Protein AF-0000000069689901 (afdb_homodimer)

Sequence (304 aa):
MVLVKIFNNARSGIVRGLFDTGDQRSFIRKYIADKLGLKPVDQEMLIHRLFGGSKTKQESHNVYSITLQSLCSNFKHNISVLDVKKICGDIPPVHNPNINPILKRKNVHLSDIGEDTPEIGLLIGADYLGALLTGTIEPIDNNLVAIKTKLGMVLVKIFNNARSGIVRGLFDTGDQRSFIRKYIADKLGLKPVDQEMLIHRLFGGSKTKQESHNVYSITLQSLCSNFKHNISVLDVKKICGDIPPVHNPNINPILKRKNVHLSDIGEDTPEIGLLIGADYLGALLTGTIEPIDNNLVAIKTKLG

Solvent-accessible surface area (backbone atoms only — not comparable to full-atom values): 16383 Å² total; per-residue (Å²): 107,39,47,34,33,38,50,43,91,95,32,67,48,78,38,36,30,35,63,22,56,72,32,66,60,26,35,29,25,40,70,57,40,57,75,45,63,64,64,66,77,47,72,45,77,42,66,50,73,26,76,54,40,44,64,51,68,76,40,81,22,47,26,34,77,41,36,41,29,20,78,81,52,89,41,67,48,78,47,67,30,30,42,36,87,40,51,56,45,90,69,72,42,81,72,45,76,78,46,51,62,45,30,56,72,65,66,40,67,58,62,43,67,51,98,78,44,74,66,68,36,30,39,41,15,36,46,46,41,49,77,33,51,68,31,49,68,41,77,66,52,96,36,38,49,45,70,41,31,59,44,81,106,39,50,33,34,38,51,43,92,94,33,68,49,78,38,36,31,36,62,23,56,73,33,67,61,28,33,30,25,40,68,57,40,57,76,43,62,63,63,68,78,47,73,46,79,43,64,51,72,27,76,52,39,46,66,51,69,77,40,80,22,48,25,33,78,40,36,40,29,19,77,80,53,87,41,67,46,76,47,68,30,31,43,35,87,40,52,56,42,90,68,72,46,80,74,46,76,78,46,49,62,45,31,56,71,66,66,40,66,58,65,42,65,51,98,78,43,72,66,65,39,30,39,40,16,36,46,46,42,48,78,34,50,69,32,47,68,41,76,66,53,95,35,38,47,45,68,40,31,60,46,81

Structure (mmCIF, N/CA/C/O backbone):
data_AF-0000000069689901-model_v1
#
loop_
_entity.id
_entity.type
_entity.pdbx_description
1 polymer 'Uncharacterized protein'
#
loop_
_atom_site.group_PDB
_atom_site.id
_atom_site.type_symbol
_atom_site.label_atom_id
_atom_site.label_alt_id
_atom_site.label_comp_id
_atom_site.label_asym_id
_atom_site.label_entity_id
_atom_site.label_seq_id
_atom_site.pdbx_PDB_ins_code
_atom_site.Cartn_x
_atom_site.Cartn_y
_atom_site.Cartn_z
_atom_site.occupancy
_atom_site.B_iso_or_equiv
_atom_site.auth_seq_id
_atom_site.auth_comp_id
_atom_site.auth_asym_id
_atom_site.auth_atom_id
_atom_site.pdbx_PDB_model_num
ATOM 1 N N . MET A 1 1 ? 7.859 6.398 -2.83 1 79.25 1 MET A N 1
ATOM 2 C CA . MET A 1 1 ? 8.273 7.324 -1.779 1 79.25 1 MET A CA 1
ATOM 3 C C . MET A 1 1 ? 8.406 8.742 -2.326 1 79.25 1 MET A C 1
ATOM 5 O O . MET A 1 1 ? 8.625 8.93 -3.525 1 79.25 1 MET A O 1
ATOM 9 N N . VAL A 1 2 ? 8.109 9.766 -1.372 1 83.88 2 VAL A N 1
ATOM 10 C CA . VAL A 1 2 ? 8.117 11.148 -1.841 1 83.88 2 VAL A CA 1
ATOM 11 C C . VAL A 1 2 ? 8.633 12.062 -0.733 1 83.88 2 VAL A C 1
ATOM 13 O O . VAL A 1 2 ? 8.445 11.781 0.453 1 83.88 2 VAL A O 1
ATOM 16 N N . LEU A 1 3 ? 9.344 13.055 -1.169 1 88.81 3 LEU A N 1
ATOM 17 C CA . LEU A 1 3 ? 9.609 14.164 -0.26 1 88.81 3 LEU A CA 1
ATOM 18 C C . LEU A 1 3 ? 8.547 15.25 -0.403 1 88.81 3 LEU A C 1
ATOM 20 O O . LEU A 1 3 ? 8.211 15.648 -1.52 1 88.81 3 LEU A O 1
ATOM 24 N N . VAL A 1 4 ? 8.078 15.688 0.734 1 93.44 4 VAL A N 1
ATOM 25 C CA . VAL A 1 4 ? 6.992 16.656 0.701 1 93.44 4 VAL A CA 1
ATOM 26 C C . VAL A 1 4 ? 7.215 17.719 1.783 1 93.44 4 VAL A C 1
ATOM 28 O O . VAL A 1 4 ? 7.789 17.422 2.834 1 93.44 4 VAL A O 1
ATOM 31 N N . LYS A 1 5 ? 6.809 18.875 1.426 1 95.06 5 LYS A N 1
ATOM 32 C CA . LYS A 1 5 ? 6.863 19.953 2.412 1 95.06 5 LYS A CA 1
ATOM 33 C C . LYS A 1 5 ? 5.555 20.047 3.188 1 95.06 5 LYS A C 1
ATOM 35 O O . LYS A 1 5 ? 4.473 19.969 2.602 1 95.06 5 LYS A O 1
ATOM 40 N N . ILE A 1 6 ? 5.672 20.109 4.469 1 96.44 6 ILE A N 1
ATOM 41 C CA . ILE A 1 6 ? 4.52 20.359 5.332 1 96.44 6 ILE A CA 1
ATOM 42 C C . ILE A 1 6 ? 4.609 21.781 5.906 1 96.44 6 ILE A C 1
ATOM 44 O O . ILE A 1 6 ? 5.66 22.188 6.402 1 96.44 6 ILE A O 1
ATOM 48 N N . PHE A 1 7 ? 3.365 22.406 5.77 1 91.38 7 PHE A N 1
ATOM 49 C CA . PHE A 1 7 ? 3.307 23.766 6.297 1 91.38 7 PHE A CA 1
ATOM 50 C C . PHE A 1 7 ? 2.326 23.844 7.461 1 91.38 7 PHE A C 1
ATOM 52 O O . PHE A 1 7 ? 1.252 23.25 7.422 1 91.38 7 PHE A O 1
ATOM 59 N N . ASN A 1 8 ? 2.84 24.469 8.414 1 88.62 8 ASN A N 1
ATOM 60 C CA . ASN A 1 8 ? 1.988 24.906 9.516 1 88.62 8 ASN A CA 1
ATOM 61 C C . ASN A 1 8 ? 2.297 26.344 9.938 1 88.62 8 ASN A C 1
ATOM 63 O O . ASN A 1 8 ? 3.158 26.562 10.789 1 88.62 8 ASN A O 1
ATOM 67 N N . ASN A 1 9 ? 1.408 27.281 9.445 1 83.88 9 ASN A N 1
ATOM 68 C CA . ASN A 1 9 ? 1.652 28.703 9.719 1 83.88 9 ASN A CA 1
ATOM 69 C C . ASN A 1 9 ? 3.098 29.094 9.422 1 83.88 9 ASN A C 1
ATOM 71 O O . ASN A 1 9 ? 3.545 29 8.273 1 83.88 9 ASN A O 1
ATOM 75 N N . ALA A 1 10 ? 3.92 29.438 10.453 1 84.06 10 ALA A N 1
ATOM 76 C CA . ALA A 1 10 ? 5.27 29.953 10.242 1 84.06 10 ALA A CA 1
ATOM 77 C C . ALA A 1 10 ? 6.293 28.812 10.234 1 84.06 10 ALA A C 1
ATOM 79 O O . ALA A 1 10 ? 7.473 29.047 9.945 1 84.06 10 ALA A O 1
ATOM 80 N N . ARG A 1 11 ? 5.91 27.688 10.469 1 91 11 ARG A N 1
ATOM 81 C CA . ARG A 1 11 ? 6.832 26.562 10.477 1 91 11 ARG A CA 1
ATOM 82 C C . ARG A 1 11 ? 6.594 25.656 9.273 1 91 11 ARG A C 1
ATOM 84 O O . ARG A 1 11 ? 5.469 25.531 8.789 1 91 11 ARG A O 1
ATOM 91 N N . SER A 1 12 ? 7.68 25.156 8.805 1 93.5 12 SER A N 1
ATOM 92 C CA . SER A 1 12 ? 7.602 24.188 7.719 1 93.5 12 SER A CA 1
ATOM 93 C C . SER A 1 12 ? 8.727 23.172 7.812 1 93.5 12 SER A C 1
ATOM 95 O O . SER A 1 12 ? 9.695 23.359 8.547 1 93.5 12 SER A O 1
ATOM 97 N N . GLY A 1 13 ? 8.547 22.062 7.203 1 94.06 13 GLY A N 1
ATOM 98 C CA . GLY A 1 13 ? 9.555 21.016 7.137 1 94.06 13 GLY A CA 1
ATOM 99 C C . GLY A 1 13 ? 9.344 20.047 5.984 1 94.06 13 GLY A C 1
ATOM 100 O O . GLY A 1 13 ? 8.227 19.906 5.484 1 94.06 13 GLY A O 1
ATOM 101 N N . ILE A 1 14 ? 10.5 19.547 5.559 1 93.25 14 ILE A N 1
ATOM 102 C CA . ILE A 1 14 ? 10.453 18.516 4.52 1 93.25 14 ILE A CA 1
ATOM 103 C C . ILE A 1 14 ? 10.461 17.125 5.16 1 93.25 14 ILE A C 1
ATOM 105 O O . ILE A 1 14 ? 11.281 16.844 6.039 1 93.25 14 ILE A O 1
ATOM 109 N N . VAL A 1 15 ? 9.5 16.359 4.734 1 92.31 15 VAL A N 1
ATOM 110 C CA . VAL A 1 15 ? 9.359 15.031 5.316 1 92.31 15 VAL A CA 1
ATOM 111 C C . VAL A 1 15 ? 9.336 13.977 4.207 1 92.31 15 VAL A C 1
ATOM 113 O O . VAL A 1 15 ? 8.844 14.242 3.107 1 92.31 15 VAL A O 1
ATOM 116 N N . ARG A 1 16 ? 9.922 12.812 4.559 1 89.31 16 ARG A N 1
ATOM 117 C CA . ARG A 1 16 ? 9.812 11.664 3.668 1 89.31 16 ARG A CA 1
ATOM 118 C C . ARG A 1 16 ? 8.484 10.945 3.867 1 89.31 16 ARG A C 1
ATOM 120 O O . ARG A 1 16 ? 8.148 10.555 4.988 1 89.31 16 ARG A O 1
ATOM 127 N N . GLY A 1 17 ? 7.781 10.828 2.734 1 90.44 17 GLY A 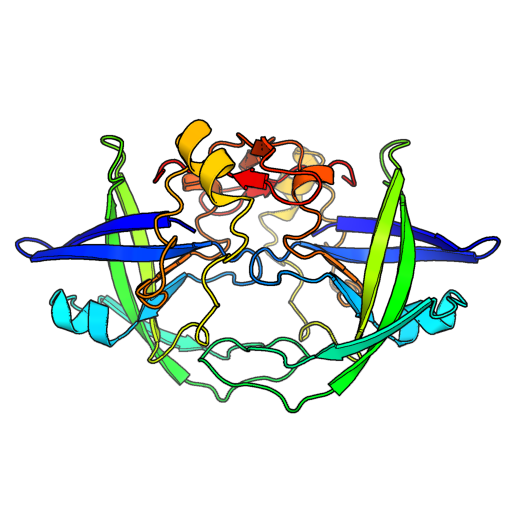N 1
ATOM 128 C CA . GLY A 1 17 ? 6.48 10.172 2.791 1 90.44 17 GLY A CA 1
ATOM 129 C C . GLY A 1 17 ? 6.438 8.859 2.033 1 90.44 17 GLY A C 1
ATOM 130 O O . GLY A 1 17 ? 7.141 8.688 1.036 1 90.44 17 GLY A O 1
ATOM 131 N N . LEU A 1 18 ? 5.605 7.992 2.506 1 88.06 18 LEU A N 1
ATOM 132 C CA . LEU A 1 18 ? 5.34 6.707 1.865 1 88.06 18 LEU A CA 1
ATOM 133 C C . LEU A 1 18 ? 3.855 6.551 1.554 1 88.06 18 LEU A C 1
ATOM 135 O O . LEU A 1 18 ? 3.006 6.848 2.396 1 88.06 18 LEU A O 1
ATOM 139 N N . PHE A 1 19 ? 3.584 6.219 0.327 1 87.5 19 PHE A N 1
ATOM 140 C CA . PHE A 1 19 ? 2.217 5.836 -0.005 1 87.5 19 PHE A CA 1
ATOM 141 C C . PHE A 1 19 ? 1.966 4.371 0.336 1 87.5 19 PHE A C 1
ATOM 143 O O . PHE A 1 19 ? 2.756 3.5 -0.031 1 87.5 19 PHE A O 1
ATOM 150 N N . ASP A 1 20 ? 0.923 4.152 1.062 1 82.94 20 ASP A N 1
ATOM 151 C CA . ASP A 1 20 ? 0.602 2.789 1.472 1 82.94 20 ASP A CA 1
ATOM 152 C C . ASP A 1 20 ? -0.874 2.477 1.232 1 82.94 20 ASP A C 1
ATOM 154 O O . ASP A 1 20 ? -1.733 2.863 2.027 1 82.94 20 ASP A O 1
ATOM 158 N N . THR A 1 21 ? -1.163 1.691 0.232 1 80.88 21 THR A N 1
ATOM 159 C CA . THR A 1 21 ? -2.539 1.377 -0.137 1 80.88 21 THR A CA 1
ATOM 160 C C . THR A 1 21 ? -3.135 0.352 0.823 1 80.88 21 THR A C 1
ATOM 162 O O . THR A 1 21 ? -4.348 0.137 0.835 1 80.88 21 THR A O 1
ATOM 165 N N . GLY A 1 22 ? -2.301 -0.216 1.604 1 77.38 22 GLY A N 1
ATOM 166 C CA . GLY A 1 22 ? -2.793 -1.166 2.59 1 77.38 22 GLY A CA 1
ATOM 167 C C . GLY A 1 22 ? -3.393 -0.5 3.812 1 77.38 22 GLY A C 1
ATOM 168 O O . GLY A 1 22 ? -4.086 -1.146 4.602 1 77.38 22 GLY A O 1
ATOM 169 N N . ASP A 1 23 ? -3.145 0.77 3.947 1 79.5 23 ASP A N 1
ATOM 170 C CA . ASP A 1 23 ? -3.688 1.541 5.062 1 79.5 23 ASP A CA 1
ATOM 171 C C . ASP A 1 23 ? -4.754 2.523 4.582 1 79.5 23 ASP A C 1
ATOM 173 O O . ASP A 1 23 ? -4.547 3.242 3.602 1 79.5 23 ASP A O 1
ATOM 177 N N . GLN A 1 24 ? -5.848 2.535 5.262 1 77.44 24 GLN A N 1
ATOM 178 C CA . GLN A 1 24 ? -6.926 3.445 4.887 1 77.44 24 GLN A CA 1
ATOM 179 C C . GLN A 1 24 ? -6.676 4.848 5.434 1 77.44 24 GLN A C 1
ATOM 181 O O . GLN A 1 24 ? -7.211 5.828 4.91 1 77.44 24 GLN A O 1
ATOM 186 N N . ARG A 1 25 ? -5.883 4.895 6.484 1 86.94 25 ARG A N 1
ATOM 187 C CA . ARG A 1 25 ? -5.629 6.172 7.137 1 86.94 25 ARG A CA 1
ATOM 188 C C . ARG A 1 25 ? -4.195 6.637 6.898 1 86.94 25 ARG A C 1
ATOM 190 O O . ARG A 1 25 ? -3.346 5.852 6.477 1 86.94 25 ARG A O 1
ATOM 197 N N . SER A 1 26 ? -3.998 7.875 7.145 1 93.69 26 SER A N 1
ATOM 198 C CA . SER A 1 26 ? -2.684 8.492 7.012 1 93.69 26 SER A CA 1
ATOM 199 C C . SER A 1 26 ? -2.102 8.859 8.375 1 93.69 26 SER A C 1
ATOM 201 O O . SER A 1 26 ? -2.846 9.156 9.312 1 93.69 26 SER A O 1
ATOM 203 N N . PHE A 1 27 ? -0.771 8.797 8.414 1 94.81 27 PHE A N 1
ATOM 204 C CA . PHE A 1 27 ? -0.113 8.938 9.703 1 94.81 27 PHE A CA 1
ATOM 205 C C . PHE A 1 27 ? 1.103 9.852 9.602 1 94.81 27 PHE A C 1
ATOM 207 O O . PHE A 1 27 ? 1.768 9.891 8.562 1 94.81 27 PHE A O 1
ATOM 214 N N . ILE A 1 28 ? 1.378 10.508 10.68 1 97.19 28 ILE A N 1
ATOM 215 C CA . ILE A 1 28 ? 2.586 11.312 10.828 1 97.19 28 ILE A CA 1
ATOM 216 C C . ILE A 1 28 ? 3.303 10.938 12.125 1 97.19 28 ILE A C 1
ATOM 218 O O . ILE A 1 28 ? 2.658 10.656 13.133 1 97.19 28 ILE A O 1
ATOM 222 N N . ARG A 1 29 ? 4.582 10.914 12.055 1 96.56 29 ARG A N 1
ATOM 223 C CA . ARG A 1 29 ? 5.312 10.656 13.289 1 96.56 29 ARG A CA 1
ATOM 224 C C . ARG A 1 29 ? 5.109 11.781 14.289 1 96.56 29 ARG A C 1
ATOM 226 O O . ARG A 1 29 ? 5.184 12.961 13.938 1 96.56 29 ARG A O 1
ATOM 233 N N . LYS A 1 30 ? 4.977 11.383 15.516 1 96.81 30 LYS A N 1
ATOM 234 C CA . LYS A 1 30 ? 4.715 12.336 16.594 1 96.81 30 LYS A CA 1
ATOM 235 C C . LYS A 1 30 ? 5.824 13.383 16.672 1 96.81 30 LYS A C 1
ATOM 237 O O . LYS A 1 30 ? 5.551 14.57 16.875 1 96.81 30 LYS A O 1
ATOM 242 N N . TYR A 1 31 ? 7.035 12.961 16.547 1 94.62 31 TYR A N 1
ATOM 243 C CA . TYR A 1 31 ? 8.172 13.875 16.641 1 94.62 31 TYR A CA 1
ATOM 244 C C . TYR A 1 31 ? 8.078 14.969 15.586 1 94.62 31 TYR A C 1
ATOM 246 O O . TYR A 1 31 ? 8.422 16.125 15.852 1 94.62 31 TYR A O 1
ATOM 254 N N . ILE A 1 32 ? 7.621 14.664 14.422 1 95.5 32 ILE A N 1
ATOM 255 C CA . ILE A 1 32 ? 7.492 15.633 13.344 1 95.5 32 ILE A CA 1
ATOM 256 C C . ILE A 1 32 ? 6.363 16.609 13.672 1 95.5 32 ILE A C 1
ATOM 258 O O . ILE A 1 32 ? 6.508 17.828 13.477 1 95.5 32 ILE A O 1
ATOM 262 N N . ALA A 1 33 ? 5.246 16.109 14.109 1 97.19 33 ALA A N 1
ATOM 263 C CA . ALA A 1 33 ? 4.137 16.969 14.516 1 97.19 33 ALA A CA 1
ATOM 264 C C . ALA A 1 33 ? 4.578 17.969 15.578 1 97.19 33 ALA A C 1
ATOM 266 O O . ALA A 1 33 ? 4.258 19.156 15.492 1 97.19 33 ALA A O 1
ATOM 267 N N . ASP A 1 34 ? 5.336 17.484 16.547 1 96.5 34 ASP A N 1
ATOM 268 C CA . ASP A 1 34 ? 5.836 18.328 17.625 1 96.5 34 ASP A CA 1
ATOM 269 C C . ASP A 1 34 ? 6.793 19.391 17.094 1 96.5 34 ASP A C 1
ATOM 271 O O . ASP A 1 34 ? 6.68 20.578 17.438 1 96.5 34 ASP A O 1
ATOM 275 N N . LYS A 1 35 ? 7.715 18.922 16.266 1 95.25 35 LYS A N 1
ATOM 276 C CA . LYS A 1 35 ? 8.719 19.812 15.695 1 95.25 35 LYS A CA 1
ATOM 277 C C . LYS A 1 35 ? 8.062 20.938 14.891 1 95.25 35 LYS A C 1
ATOM 279 O O . LYS A 1 35 ? 8.539 22.078 14.891 1 95.25 35 LYS A O 1
ATOM 284 N N . LEU A 1 36 ? 6.977 20.641 14.258 1 96.25 36 LEU A N 1
ATOM 285 C CA . LEU A 1 36 ? 6.289 21.609 13.414 1 96.25 36 LEU A CA 1
ATOM 286 C C . LEU A 1 36 ? 5.27 22.406 14.211 1 96.25 36 LEU A C 1
ATOM 288 O O . LEU A 1 36 ? 4.652 23.344 13.688 1 96.25 36 LEU A O 1
ATOM 292 N N . GLY A 1 37 ? 5.062 22.047 15.422 1 96.25 37 GLY A N 1
ATOM 293 C CA . GLY A 1 37 ? 4.129 22.766 16.281 1 96.25 37 GLY A CA 1
ATOM 294 C C . GLY A 1 37 ? 2.682 22.562 15.883 1 96.25 37 GLY A C 1
ATOM 295 O O . GLY A 1 37 ? 1.87 23.484 15.984 1 96.25 37 GLY A O 1
ATOM 296 N N . LEU A 1 38 ? 2.391 21.406 15.391 1 96.75 38 LEU A N 1
ATOM 297 C CA . LEU A 1 38 ? 1.015 21.125 14.984 1 96.75 38 LEU A CA 1
ATOM 298 C C . LEU A 1 38 ? 0.104 21.031 16.203 1 96.75 38 LEU A C 1
ATOM 300 O O . LEU A 1 38 ? 0.493 20.469 17.234 1 96.75 38 LEU A O 1
ATOM 304 N N . LYS A 1 39 ? -1.066 21.562 16.031 1 96.75 39 LYS A N 1
ATOM 305 C CA . LYS A 1 39 ? -2.074 21.438 17.078 1 96.75 39 LYS A CA 1
ATOM 306 C C . LYS A 1 39 ? -3.129 20.406 16.703 1 96.75 39 LYS A C 1
ATOM 308 O O . LYS A 1 39 ? -3.68 20.438 15.602 1 96.75 39 LYS A O 1
ATOM 313 N N . PRO A 1 40 ? -3.371 19.484 17.609 1 97.69 40 PRO A N 1
ATOM 314 C CA . PRO A 1 40 ? -4.41 18.484 17.312 1 97.69 40 PRO A CA 1
ATOM 315 C C . PRO A 1 40 ? -5.789 19.109 17.141 1 97.69 40 PRO A C 1
ATOM 317 O O . PRO A 1 40 ? -6.137 20.062 17.844 1 97.69 40 PRO A O 1
ATOM 320 N N . VAL A 1 41 ? -6.496 18.578 16.172 1 97.31 41 VAL A N 1
ATOM 321 C CA . VAL A 1 41 ? -7.848 19.078 15.93 1 97.31 41 VAL A CA 1
ATOM 322 C C . VAL A 1 41 ? -8.867 18.047 16.422 1 97.31 41 VAL A C 1
ATOM 324 O O . VAL A 1 41 ? -10.062 18.344 16.516 1 97.31 41 VAL A O 1
ATOM 327 N N . ASP A 1 42 ? -8.469 16.828 16.672 1 96.69 42 ASP A N 1
ATOM 328 C CA . ASP A 1 42 ? -9.305 15.734 17.156 1 96.69 42 ASP A CA 1
ATOM 329 C C . ASP A 1 42 ? -8.453 14.617 17.75 1 96.69 42 ASP A C 1
ATOM 331 O O . ASP A 1 42 ? -7.227 14.711 17.781 1 96.69 42 ASP A O 1
ATOM 335 N N . GLN A 1 43 ? -9.094 13.703 18.375 1 96.5 43 GLN A N 1
ATOM 336 C CA . GLN A 1 43 ? -8.477 12.477 18.844 1 96.5 43 GLN A CA 1
ATOM 337 C C . GLN A 1 43 ? -9.273 11.25 18.422 1 96.5 43 GLN A C 1
ATOM 339 O O . GLN A 1 43 ? -10.508 11.273 18.438 1 96.5 43 GLN A O 1
ATOM 344 N N . GLU A 1 44 ? -8.562 10.266 17.969 1 94.25 44 GLU A N 1
ATOM 345 C CA . GLU A 1 44 ? -9.227 9.039 17.547 1 94.25 44 GLU A CA 1
ATOM 346 C C . GLU A 1 44 ? -8.594 7.812 18.203 1 94.25 44 GLU A C 1
ATOM 348 O O . GLU A 1 44 ? -7.383 7.766 18.406 1 94.25 44 GLU A O 1
ATOM 353 N N . MET A 1 45 ? -9.445 6.898 18.531 1 91.25 45 MET A N 1
ATOM 354 C CA . MET A 1 45 ? -9 5.586 19 1 91.25 45 MET A CA 1
ATOM 355 C C . MET A 1 45 ? -8.961 4.59 17.828 1 91.25 45 MET A C 1
ATOM 357 O O . MET A 1 45 ? -9.953 4.414 17.125 1 91.25 45 MET A O 1
ATOM 361 N N . LEU A 1 46 ? -7.723 4.027 17.688 1 88.31 46 LEU A N 1
ATOM 362 C CA . LEU A 1 46 ? -7.605 3.117 16.562 1 88.31 46 LEU A CA 1
ATOM 363 C C . LEU A 1 46 ? -6.965 1.8 16.984 1 88.31 46 LEU A C 1
ATOM 365 O O . LEU A 1 46 ? -6.18 1.765 17.922 1 88.31 46 LEU A O 1
ATOM 369 N N . ILE A 1 47 ? -7.398 0.747 16.312 1 82.81 47 ILE A N 1
ATOM 370 C CA . ILE A 1 47 ? -6.715 -0.542 16.297 1 82.81 47 ILE A CA 1
ATOM 371 C C . ILE A 1 47 ? -6 -0.73 14.969 1 82.81 47 ILE A C 1
ATOM 373 O O . ILE A 1 47 ? -6.582 -0.501 13.906 1 82.81 47 ILE A O 1
ATOM 377 N N . HIS A 1 48 ? -4.73 -0.993 15.07 1 79.69 48 HIS A N 1
ATOM 378 C CA . HIS A 1 48 ? -3.994 -1.257 13.844 1 79.69 48 HIS A CA 1
ATOM 379 C C . HIS A 1 48 ? -3.982 -2.746 13.516 1 79.69 48 HIS A C 1
ATOM 381 O O . HIS A 1 48 ? -3.668 -3.572 14.375 1 79.69 48 HIS A O 1
ATOM 387 N N . ARG A 1 49 ? -4.41 -3.049 12.328 1 76.94 49 ARG A N 1
ATOM 388 C CA . ARG A 1 49 ? -4.285 -4.414 11.82 1 76.94 49 ARG A CA 1
ATOM 389 C C . ARG A 1 49 ? -2.965 -4.605 11.086 1 76.94 49 ARG A C 1
ATOM 391 O O . ARG A 1 49 ? -2.602 -3.797 10.234 1 76.94 49 ARG A O 1
ATOM 398 N N . LEU A 1 50 ? -2.273 -5.578 11.531 1 77.38 50 LEU A N 1
ATOM 399 C CA . LEU A 1 50 ? -0.93 -5.793 11.008 1 77.38 50 LEU A CA 1
ATOM 400 C C . LEU A 1 50 ? -0.903 -6.98 10.055 1 77.38 50 LEU A C 1
ATOM 402 O O . LEU A 1 50 ? -1.814 -7.812 10.062 1 77.38 50 LEU A O 1
ATOM 406 N N . PHE A 1 51 ? 0.03 -6.93 9.227 1 79.12 51 PHE A N 1
ATOM 407 C CA . PHE A 1 51 ? 0.28 -8.102 8.391 1 79.12 51 PHE A CA 1
ATOM 408 C C . PHE A 1 51 ? 0.346 -9.367 9.234 1 79.12 51 PHE A C 1
ATOM 410 O O . PHE A 1 51 ? 0.929 -9.367 10.32 1 79.12 51 PHE A O 1
ATOM 417 N N . GLY A 1 52 ? -0.319 -10.414 8.734 1 80.44 52 GLY A N 1
ATOM 418 C CA . GLY A 1 52 ? -0.351 -11.672 9.461 1 80.44 52 GLY A CA 1
ATOM 419 C C . GLY A 1 52 ? -1.56 -11.812 10.367 1 80.44 52 GLY A C 1
ATOM 420 O O . GLY A 1 52 ? -1.744 -12.844 11.016 1 80.44 52 GLY A O 1
ATOM 421 N N . GLY A 1 53 ? -2.316 -10.727 10.422 1 76.62 53 GLY A N 1
ATOM 422 C CA . GLY A 1 53 ? -3.59 -10.812 11.117 1 76.62 53 GLY A CA 1
ATOM 423 C C . GLY A 1 53 ? -3.518 -10.328 12.555 1 76.62 53 GLY A C 1
ATOM 424 O O . GLY A 1 53 ? -4.531 -10.289 13.258 1 76.62 53 GLY A O 1
ATOM 425 N N . SER A 1 54 ? -2.348 -9.953 13.016 1 79 54 SER A N 1
ATOM 426 C CA . SER A 1 54 ? -2.225 -9.438 14.367 1 79 54 SER A CA 1
ATOM 427 C C . SER A 1 54 ? -2.799 -8.031 14.477 1 79 54 SER A C 1
ATOM 429 O O . SER A 1 54 ? -2.924 -7.324 13.477 1 79 54 SER A O 1
ATOM 431 N N . LYS A 1 55 ? -3.312 -7.82 15.711 1 79.81 55 LYS A N 1
ATOM 432 C CA . LYS A 1 55 ? -3.85 -6.492 15.992 1 79.81 55 LYS A CA 1
ATOM 433 C C . LYS A 1 55 ? -3.129 -5.848 17.172 1 79.81 55 LYS A C 1
ATOM 435 O O . LYS A 1 55 ? -2.727 -6.539 18.109 1 79.81 55 LYS A O 1
ATOM 440 N N . THR A 1 56 ? -2.967 -4.609 17 1 80.31 56 THR A N 1
ATOM 441 C CA . THR A 1 56 ? -2.451 -3.891 18.156 1 80.31 56 THR A CA 1
ATOM 442 C C . THR A 1 56 ? -3.555 -3.66 19.188 1 80.31 56 THR A C 1
ATOM 444 O O . THR A 1 56 ? -4.73 -3.889 18.906 1 80.31 56 THR A O 1
ATOM 447 N N . LYS A 1 57 ? -3.096 -3.285 20.344 1 84.88 57 LYS A N 1
ATOM 448 C CA . LYS A 1 57 ? -4.074 -2.736 21.266 1 84.88 57 LYS A CA 1
ATOM 449 C C . LYS A 1 57 ? -4.637 -1.412 20.766 1 84.88 57 LYS A C 1
ATOM 451 O O . LYS A 1 57 ? -4.031 -0.762 19.906 1 84.88 57 LYS A O 1
ATOM 456 N N . GLN A 1 58 ? -5.832 -1.234 21.219 1 88.38 58 GLN A N 1
ATOM 457 C CA . GLN A 1 58 ? -6.402 0.065 20.875 1 88.38 58 GLN A CA 1
ATOM 458 C C . GLN A 1 58 ? -5.535 1.203 21.406 1 88.38 58 GLN A C 1
ATOM 460 O O . GLN A 1 58 ? -5.105 1.181 22.562 1 88.38 58 GLN A O 1
ATOM 465 N N . GLU A 1 59 ? -5.254 2.158 20.562 1 9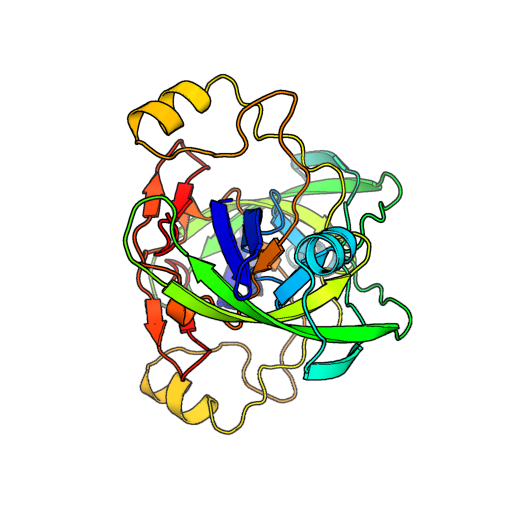1.12 59 GLU A N 1
ATOM 466 C CA . GLU A 1 59 ? -4.414 3.291 20.922 1 91.12 59 GLU A CA 1
ATOM 467 C C . GLU A 1 59 ? -5.059 4.613 20.516 1 91.12 59 GLU A C 1
ATOM 469 O O . GLU A 1 59 ? -5.719 4.699 19.484 1 91.12 59 GLU A O 1
ATOM 474 N N . SER A 1 60 ? -4.867 5.578 21.359 1 94.25 60 SER A N 1
ATOM 475 C CA . SER A 1 60 ? -5.336 6.926 21.047 1 94.25 60 SER A CA 1
ATOM 476 C C . SER A 1 60 ? -4.324 7.68 20.203 1 94.25 60 SER A C 1
ATOM 478 O O . SER A 1 60 ? -3.121 7.629 20.469 1 94.25 60 SER A O 1
ATOM 480 N N . HIS A 1 61 ? -4.832 8.336 19.188 1 96.38 61 HIS A N 1
ATOM 481 C CA . HIS A 1 61 ? -4.016 9.156 18.297 1 96.38 61 HIS A CA 1
ATOM 482 C C . HIS A 1 61 ? -4.562 10.57 18.188 1 96.38 61 HIS A C 1
ATOM 484 O O . HIS A 1 61 ? -5.777 10.766 18.094 1 96.38 61 HIS A O 1
ATOM 490 N N . ASN A 1 62 ? -3.691 11.531 18.297 1 98.06 62 ASN A N 1
ATOM 491 C CA . ASN A 1 62 ? -4.086 12.883 17.906 1 98.06 62 ASN A CA 1
ATOM 492 C C . ASN A 1 62 ? -4.266 12.992 16.391 1 98.06 62 ASN A C 1
ATOM 494 O O . ASN A 1 62 ? -3.533 12.359 15.633 1 98.06 62 ASN A O 1
ATOM 498 N N . VAL A 1 63 ? -5.281 13.734 16.016 1 97.56 63 VAL A N 1
ATOM 499 C CA . VAL A 1 63 ? -5.531 14.016 14.609 1 97.56 63 VAL A CA 1
ATOM 500 C C . VAL A 1 63 ? -5.074 15.43 14.281 1 97.56 63 VAL A C 1
ATOM 502 O O . VAL A 1 63 ? -5.363 16.375 15.023 1 97.56 63 VAL A O 1
ATOM 505 N N . TYR A 1 64 ? -4.312 15.586 13.18 1 97.56 64 TYR A N 1
ATOM 506 C CA . TYR A 1 64 ? -3.852 16.891 12.711 1 97.56 64 TYR A CA 1
ATOM 507 C C . TYR A 1 64 ? -4.34 17.156 11.289 1 97.56 64 TYR A C 1
ATOM 509 O O . TYR A 1 64 ? -4.48 16.234 10.492 1 97.56 64 TYR A O 1
ATOM 517 N N . SER A 1 65 ? -4.641 18.359 11.055 1 96.31 65 SER A N 1
ATOM 518 C CA . SER A 1 65 ? -4.824 18.844 9.688 1 96.31 65 SER A CA 1
ATOM 519 C C . SER A 1 65 ? -3.557 19.5 9.164 1 96.31 65 SER A C 1
ATOM 521 O O . SER A 1 65 ? -3.072 20.484 9.742 1 96.31 65 SER A O 1
ATOM 523 N N . ILE A 1 66 ? -3.045 18.953 8.078 1 96.25 66 ILE A N 1
ATOM 524 C CA . ILE A 1 66 ? -1.797 19.5 7.566 1 96.25 66 ILE A CA 1
ATOM 525 C C . ILE A 1 66 ? -1.931 19.797 6.074 1 96.25 66 ILE A C 1
ATOM 527 O O . ILE A 1 66 ? -2.762 19.188 5.391 1 96.25 66 ILE A O 1
ATOM 531 N N . THR A 1 67 ? -1.123 20.719 5.637 1 96.19 67 THR A N 1
ATOM 532 C CA . THR A 1 67 ? -1.025 21.016 4.211 1 96.19 67 THR A CA 1
ATOM 533 C C . THR A 1 67 ? 0.264 20.438 3.627 1 96.19 67 THR A C 1
ATOM 535 O O . THR A 1 67 ? 1.358 20.75 4.102 1 96.19 67 THR A O 1
ATOM 538 N N . LEU A 1 68 ? 0.078 19.562 2.629 1 96.12 68 LEU A N 1
ATOM 539 C CA . LEU A 1 68 ? 1.21 19.047 1.865 1 96.12 68 LEU A CA 1
ATOM 540 C C . LEU A 1 68 ? 1.499 19.938 0.66 1 96.12 68 LEU A C 1
ATOM 542 O O . LEU A 1 68 ? 0.576 20.375 -0.031 1 96.12 68 LEU A O 1
ATOM 546 N N . GLN A 1 69 ? 2.756 20.156 0.484 1 95.62 69 GLN A N 1
ATOM 547 C CA . GLN A 1 69 ? 3.168 20.922 -0.691 1 95.62 69 GLN A CA 1
ATOM 548 C C . GLN A 1 69 ? 4.23 20.156 -1.489 1 95.62 69 GLN A C 1
ATOM 550 O O . GLN A 1 69 ? 5.195 19.656 -0.92 1 95.62 69 GLN A O 1
ATOM 555 N N . SER A 1 70 ? 3.994 20.062 -2.775 1 95.38 70 SER A N 1
ATOM 556 C CA . SER A 1 70 ? 4.988 19.484 -3.676 1 95.38 70 SER A CA 1
ATOM 557 C C . SER A 1 70 ? 6.273 20.312 -3.684 1 95.38 70 SER A C 1
ATOM 559 O O . SER A 1 70 ? 6.23 21.547 -3.627 1 95.38 70 SER A O 1
ATOM 561 N N . LEU A 1 71 ? 7.352 19.609 -3.734 1 91.19 71 LEU A N 1
ATOM 562 C CA . LEU A 1 71 ? 8.633 20.297 -3.857 1 91.19 71 LEU A CA 1
ATOM 563 C C . LEU A 1 71 ? 8.922 20.656 -5.312 1 91.19 71 LEU A C 1
ATOM 565 O O . LEU A 1 71 ? 9.82 21.453 -5.594 1 91.19 71 LEU A O 1
ATOM 569 N N . CYS A 1 72 ? 8.156 20.094 -6.227 1 88.94 72 CYS A N 1
ATOM 570 C CA . CYS A 1 72 ? 8.492 20.219 -7.641 1 88.94 72 CYS A CA 1
ATOM 571 C C . CYS A 1 72 ? 7.418 21 -8.391 1 88.94 72 CYS A C 1
ATOM 573 O O . CYS A 1 72 ? 7.531 21.219 -9.594 1 88.94 72 CYS A O 1
ATOM 575 N N . SER A 1 73 ? 6.332 21.375 -7.727 1 91.88 73 SER A N 1
ATOM 576 C CA . SER A 1 73 ? 5.242 22.125 -8.328 1 91.88 73 SER A CA 1
ATOM 577 C C . SER A 1 73 ? 4.555 23.016 -7.297 1 91.88 73 SER A C 1
ATOM 579 O O . SER A 1 73 ? 4.996 23.109 -6.148 1 91.88 73 SER A O 1
ATOM 581 N N . ASN A 1 74 ? 3.504 23.719 -7.699 1 93.94 74 ASN A N 1
ATOM 582 C CA . ASN A 1 74 ? 2.744 24.562 -6.789 1 93.94 74 ASN A CA 1
ATOM 583 C C . ASN A 1 74 ? 1.583 23.812 -6.152 1 93.94 74 ASN A C 1
ATOM 585 O O . ASN A 1 74 ? 0.748 24.406 -5.469 1 93.94 74 ASN A O 1
ATOM 589 N N . PHE A 1 75 ? 1.646 22.562 -6.371 1 94.94 75 PHE A N 1
ATOM 590 C CA . PHE A 1 75 ? 0.541 21.766 -5.859 1 94.94 75 PHE A CA 1
ATOM 591 C C . PHE A 1 75 ? 0.555 21.734 -4.336 1 94.94 75 PHE A C 1
ATOM 593 O O . PHE A 1 75 ? 1.603 21.516 -3.723 1 94.94 75 PHE A O 1
ATOM 600 N N . LYS A 1 76 ? -0.63 21.969 -3.797 1 95.69 76 LYS A N 1
ATOM 601 C CA . LYS A 1 76 ? -0.879 21.859 -2.361 1 95.69 76 LYS A CA 1
ATOM 602 C C . LYS A 1 76 ? -2.146 21.062 -2.082 1 95.69 76 LYS A C 1
ATOM 604 O O . LYS A 1 76 ? -3.104 21.109 -2.857 1 95.69 76 LYS A O 1
ATOM 609 N N . HIS A 1 77 ? -2.125 20.344 -1.022 1 95.06 77 HIS A N 1
ATOM 610 C CA . HIS A 1 77 ? -3.303 19.578 -0.638 1 95.06 77 HIS A CA 1
ATOM 611 C C . HIS A 1 77 ? -3.375 19.391 0.875 1 95.06 77 HIS A C 1
ATOM 613 O O . HIS A 1 77 ? -2.377 19.047 1.511 1 95.06 77 HIS A O 1
ATOM 619 N N . ASN A 1 78 ? -4.551 19.672 1.415 1 95.38 78 ASN A N 1
ATOM 620 C CA . ASN A 1 78 ? -4.77 19.469 2.844 1 95.38 78 ASN A CA 1
ATOM 621 C C . ASN A 1 78 ? -5.195 18.031 3.145 1 95.38 78 ASN A C 1
ATOM 623 O O . ASN A 1 78 ? -6.047 17.469 2.451 1 95.38 78 ASN A O 1
ATOM 627 N N . ILE A 1 79 ? -4.582 17.484 4.176 1 94.62 79 ILE A N 1
ATOM 628 C CA . ILE A 1 79 ? -4.992 16.141 4.586 1 94.62 79 ILE A CA 1
ATOM 629 C C . ILE A 1 79 ? -5.09 16.078 6.109 1 94.62 79 ILE A C 1
ATOM 631 O O . ILE A 1 79 ? -4.523 16.922 6.812 1 94.62 79 ILE A O 1
ATOM 635 N N . SER A 1 80 ? -5.828 15.078 6.566 1 95.81 80 SER A N 1
ATOM 636 C CA . SER A 1 80 ? -5.875 14.719 7.977 1 95.81 80 SER A CA 1
ATOM 637 C C . SER A 1 80 ? -4.969 13.523 8.273 1 95.81 80 SER A C 1
ATOM 639 O O . SER A 1 80 ? -4.992 12.531 7.543 1 95.81 80 SER A O 1
ATOM 641 N N . VAL A 1 81 ? -4.156 13.688 9.297 1 96.69 81 VAL A N 1
ATOM 642 C CA . VAL A 1 81 ? -3.229 12.617 9.641 1 96.69 81 VAL A CA 1
ATOM 643 C C . VAL A 1 81 ? -3.326 12.305 11.141 1 96.69 81 VAL A C 1
ATOM 645 O O . VAL A 1 81 ? -3.617 13.195 11.945 1 96.69 81 VAL A O 1
ATOM 648 N N . LEU A 1 82 ? -3.072 11.07 11.461 1 97.06 82 LEU A N 1
ATOM 649 C CA . LEU A 1 82 ? -2.982 10.617 12.844 1 97.06 82 LEU A CA 1
ATOM 650 C C . LEU A 1 82 ? -1.527 10.484 13.281 1 97.06 82 LEU A C 1
ATOM 652 O O . LEU A 1 82 ? -0.682 10.023 12.508 1 97.06 82 LEU A O 1
ATOM 656 N N . ASP A 1 83 ? -1.229 10.852 14.523 1 97.56 83 ASP A N 1
ATOM 657 C CA . ASP A 1 83 ? 0.163 10.75 14.953 1 97.56 83 ASP A CA 1
ATOM 658 C C . ASP A 1 83 ? 0.484 9.336 15.438 1 97.56 83 ASP A C 1
ATOM 660 O O . ASP A 1 83 ? -0.378 8.656 15.992 1 97.56 83 ASP A O 1
ATOM 664 N N . VAL A 1 84 ? 1.656 8.891 15.18 1 95.31 84 VAL A N 1
ATOM 665 C CA . VAL A 1 84 ? 2.215 7.641 15.672 1 95.31 84 VAL A CA 1
ATOM 666 C C . VAL A 1 84 ? 3.674 7.848 16.078 1 95.31 84 VAL A C 1
ATOM 668 O O . VAL A 1 84 ? 4.336 8.758 15.57 1 95.31 84 VAL A O 1
ATOM 671 N N . LYS A 1 85 ? 4.16 6.992 17 1 93 85 LYS A N 1
ATOM 672 C CA . LYS A 1 85 ? 5.559 7.098 17.391 1 93 85 LYS A CA 1
ATOM 673 C C . LYS A 1 85 ? 6.488 6.652 16.266 1 93 85 LYS A C 1
ATOM 675 O O . LYS A 1 85 ? 7.535 7.266 16.047 1 93 85 LYS A O 1
ATOM 680 N N . LYS A 1 86 ? 6.133 5.551 15.609 1 90.12 86 LYS A N 1
ATOM 681 C CA . LYS A 1 86 ? 6.918 4.973 14.523 1 90.12 86 LYS A CA 1
ATOM 682 C C . LYS A 1 86 ? 6.012 4.441 13.414 1 90.12 86 LYS A C 1
ATOM 684 O O . LYS A 1 86 ? 4.969 3.844 13.688 1 90.12 86 LYS A O 1
ATOM 689 N N . ILE A 1 87 ? 6.324 4.738 12.203 1 88.06 87 ILE A N 1
ATOM 690 C CA . ILE A 1 87 ? 5.543 4.234 11.078 1 88.06 87 ILE A CA 1
ATOM 691 C C . ILE A 1 87 ? 6.098 2.883 10.633 1 88.06 87 ILE A C 1
ATOM 693 O O . ILE A 1 87 ? 5.383 1.878 10.641 1 88.06 87 ILE A O 1
ATOM 697 N N . CYS A 1 88 ? 7.211 2.793 10.125 1 77.56 88 CYS A N 1
ATOM 698 C CA . CYS A 1 88 ? 7.809 1.523 9.734 1 77.56 88 CYS A CA 1
ATOM 699 C C . CYS A 1 88 ? 9.266 1.441 10.18 1 77.56 88 CYS A C 1
ATOM 701 O O . CYS A 1 88 ? 9.852 2.449 10.57 1 77.56 88 CYS A O 1
ATOM 703 N N . GLY A 1 89 ? 9.656 0.197 10.312 1 60.62 89 GLY A N 1
ATOM 704 C CA . GLY A 1 89 ? 11.078 0.029 10.586 1 60.62 89 GLY A CA 1
ATOM 705 C C . GLY A 1 89 ? 11.969 0.614 9.508 1 60.62 89 GLY A C 1
ATOM 706 O O . GLY A 1 89 ? 11.477 1.216 8.547 1 60.62 89 GLY A O 1
ATOM 707 N N . ASP A 1 90 ? 13.305 0.616 9.719 1 53.72 90 ASP A N 1
ATOM 708 C CA . ASP A 1 90 ? 14.281 1.146 8.766 1 53.72 90 ASP A CA 1
ATOM 709 C C . ASP A 1 90 ? 14.102 0.522 7.387 1 53.72 90 ASP A C 1
ATOM 711 O O . ASP A 1 90 ? 14.273 -0.688 7.219 1 53.72 90 ASP A O 1
ATOM 715 N N . ILE A 1 91 ? 13.133 1.021 6.621 1 54.75 91 ILE A N 1
ATOM 716 C CA . ILE A 1 91 ? 13.086 0.58 5.23 1 54.75 91 ILE A CA 1
ATOM 717 C C . ILE A 1 91 ? 14.375 0.975 4.523 1 54.75 91 ILE A C 1
ATOM 719 O O . ILE A 1 91 ? 14.719 2.158 4.457 1 54.75 91 ILE A O 1
ATOM 723 N N . PRO A 1 92 ? 15.188 -0.035 4.297 1 49.12 92 PRO A N 1
ATOM 724 C CA . PRO A 1 92 ? 16.406 0.376 3.598 1 49.12 92 PRO A CA 1
ATOM 725 C C . PRO A 1 92 ? 16.109 1.175 2.328 1 49.12 92 PRO A C 1
ATOM 727 O O . PRO A 1 92 ? 15.102 0.945 1.667 1 49.12 92 PRO A O 1
ATOM 730 N N . PRO A 1 93 ? 16.859 2.277 2.217 1 48.16 93 PRO A N 1
ATOM 731 C CA . PRO A 1 93 ? 16.719 2.955 0.926 1 48.16 93 PRO A CA 1
ATOM 732 C C . PRO A 1 93 ? 16.844 2.002 -0.258 1 48.16 93 PRO A C 1
ATOM 734 O O . PRO A 1 93 ? 17.484 0.947 -0.138 1 48.16 93 PRO A O 1
ATOM 737 N N . VAL A 1 94 ? 15.906 1.992 -1.129 1 46.5 94 VAL A N 1
ATOM 738 C CA . VAL A 1 94 ? 16.109 1.201 -2.338 1 46.5 94 VAL A CA 1
ATOM 739 C C . VAL A 1 94 ? 17.562 1.317 -2.789 1 46.5 94 VAL A C 1
ATOM 741 O O . VAL A 1 94 ? 18.047 2.41 -3.113 1 46.5 94 VAL A O 1
ATOM 744 N N . HIS A 1 95 ? 18.5 0.659 -2.123 1 42.09 95 HIS A N 1
ATOM 745 C CA . HIS A 1 95 ? 19.906 0.691 -2.506 1 42.09 95 HIS A CA 1
ATOM 746 C C . HIS A 1 95 ? 20.156 -0.073 -3.805 1 42.09 95 HIS A C 1
ATOM 748 O O . HIS A 1 95 ? 20.531 -1.243 -3.779 1 42.09 95 HIS A O 1
ATOM 754 N N . ASN A 1 96 ? 19.219 -0.138 -4.574 1 44.91 96 ASN A N 1
ATOM 755 C CA . ASN A 1 96 ? 19.719 -0.797 -5.773 1 44.91 96 ASN A CA 1
ATOM 756 C C . ASN A 1 96 ? 20.594 0.141 -6.598 1 44.91 96 ASN A C 1
ATOM 758 O O . ASN A 1 96 ? 20.094 1.078 -7.219 1 44.91 96 ASN A O 1
ATOM 762 N N . PRO A 1 97 ? 21.859 0.082 -6.316 1 46.19 97 PRO A N 1
ATOM 763 C CA . PRO A 1 97 ? 22.797 0.904 -7.074 1 46.19 97 PRO A CA 1
ATOM 764 C C . PRO A 1 97 ? 22.453 1.001 -8.555 1 46.19 97 PRO A C 1
ATOM 766 O O . PRO A 1 97 ? 22.781 1.989 -9.211 1 46.19 97 PRO A O 1
ATOM 769 N N . ASN A 1 98 ? 21.828 -0.006 -9.016 1 49.88 98 ASN A N 1
ATOM 770 C CA . ASN A 1 98 ? 21.594 -0.003 -10.453 1 49.88 98 ASN A CA 1
ATOM 771 C C . ASN A 1 98 ? 20.328 0.786 -10.805 1 49.88 98 ASN A C 1
ATOM 773 O O . ASN A 1 98 ? 20.078 1.069 -11.977 1 49.88 98 ASN A O 1
ATOM 777 N N . ILE A 1 99 ? 19.609 1.095 -9.82 1 53.09 99 ILE A N 1
ATOM 778 C CA . ILE A 1 99 ? 18.344 1.781 -10.094 1 53.09 99 ILE A CA 1
ATOM 779 C C . ILE A 1 99 ? 18.562 3.291 -10.008 1 53.09 99 ILE A C 1
ATOM 781 O O . ILE A 1 99 ? 17.844 4.059 -10.664 1 53.09 99 ILE A O 1
ATOM 785 N N . ASN A 1 100 ? 19.562 3.658 -9.227 1 53.62 100 ASN A N 1
ATOM 786 C CA . ASN A 1 100 ? 19.828 5.074 -8.992 1 53.62 100 ASN A CA 1
ATOM 787 C C . ASN A 1 100 ? 20.016 5.832 -10.305 1 53.62 100 ASN A C 1
ATOM 789 O O . ASN A 1 100 ? 19.422 6.898 -10.5 1 53.62 100 ASN A O 1
ATOM 793 N N . PRO A 1 101 ? 20.891 5.246 -11.062 1 50.69 101 PRO A N 1
ATOM 794 C CA . PRO A 1 101 ? 21.047 5.973 -12.328 1 50.69 101 PRO A CA 1
ATOM 795 C C . PRO A 1 101 ? 19.75 6.066 -13.125 1 50.69 101 PRO A C 1
ATOM 797 O O . PRO A 1 101 ? 19.516 7.074 -13.789 1 50.69 101 PRO A O 1
ATOM 800 N N . ILE A 1 102 ? 18.938 5.148 -13.062 1 49.47 102 ILE A N 1
ATOM 801 C CA . ILE A 1 102 ? 17.703 5.113 -13.836 1 49.47 102 ILE A CA 1
ATOM 802 C C . ILE A 1 102 ? 16.703 6.105 -13.258 1 49.47 102 ILE A C 1
ATOM 804 O O . ILE A 1 102 ? 16.031 6.832 -13.992 1 49.47 102 ILE A O 1
ATOM 808 N N . LEU A 1 103 ? 16.672 6.102 -12.016 1 52.62 103 LEU A N 1
ATOM 809 C CA . LEU A 1 103 ? 15.773 7.039 -11.344 1 52.62 103 LEU A CA 1
ATOM 810 C C . LEU A 1 103 ? 16.156 8.477 -11.656 1 52.62 103 LEU A C 1
ATOM 812 O O . LEU A 1 103 ? 15.289 9.328 -11.883 1 52.62 103 LEU A O 1
ATOM 816 N N . LYS A 1 104 ? 17.547 8.75 -11.641 1 48.75 104 LYS A N 1
ATOM 817 C CA . LYS A 1 104 ? 18.047 10.07 -11.992 1 48.75 104 LYS A CA 1
ATOM 818 C C . LYS A 1 104 ? 17.656 10.445 -13.422 1 48.75 104 LYS A C 1
ATOM 820 O O . LYS A 1 104 ? 17.281 11.586 -13.688 1 48.75 104 LYS A O 1
ATOM 825 N N . ARG A 1 105 ? 17.859 9.477 -14.203 1 50.72 105 ARG A N 1
ATOM 826 C CA . ARG A 1 105 ? 17.594 9.75 -15.609 1 50.72 105 ARG A CA 1
ATOM 827 C C . ARG A 1 105 ? 16.109 10.055 -15.828 1 50.72 105 ARG A C 1
ATOM 829 O O . ARG A 1 105 ? 15.758 10.859 -16.688 1 50.72 105 ARG A O 1
ATOM 836 N N . LYS A 1 106 ? 15.414 9.352 -15.133 1 49.53 106 LYS A N 1
ATOM 837 C CA . LYS A 1 106 ? 13.984 9.516 -15.383 1 49.53 106 LYS A CA 1
ATOM 838 C C . LYS A 1 106 ? 13.391 10.594 -14.484 1 49.53 106 LYS A C 1
ATOM 840 O O . LYS A 1 106 ? 12.172 10.758 -14.422 1 49.53 106 LYS A O 1
ATOM 845 N N . ASN A 1 107 ? 14.305 11.406 -13.906 1 45.06 107 ASN A N 1
ATOM 846 C CA . ASN A 1 107 ? 13.969 12.5 -13 1 45.06 107 ASN A CA 1
ATOM 847 C C . ASN A 1 107 ? 13.031 12.039 -11.883 1 45.06 107 ASN A C 1
ATOM 849 O O . ASN A 1 107 ? 12.07 12.734 -11.555 1 45.06 107 ASN A O 1
ATOM 853 N N . VAL A 1 108 ? 13.023 10.812 -11.805 1 48.19 108 VAL A N 1
ATOM 854 C CA . VAL A 1 108 ? 12.383 10.297 -10.594 1 48.19 108 VAL A CA 1
ATOM 855 C C . VAL A 1 108 ? 13.297 10.5 -9.398 1 48.19 108 VAL A C 1
ATOM 857 O O . VAL A 1 108 ? 14.422 9.984 -9.367 1 48.19 108 VAL A O 1
ATOM 860 N N . HIS A 1 109 ? 13.227 11.664 -8.789 1 41.16 109 HIS A N 1
ATOM 861 C CA . HIS A 1 109 ? 14.023 11.922 -7.59 1 41.16 109 HIS A CA 1
ATOM 862 C C . HIS A 1 109 ? 13.562 11.055 -6.426 1 41.16 109 HIS A C 1
ATOM 864 O O . HIS A 1 109 ? 1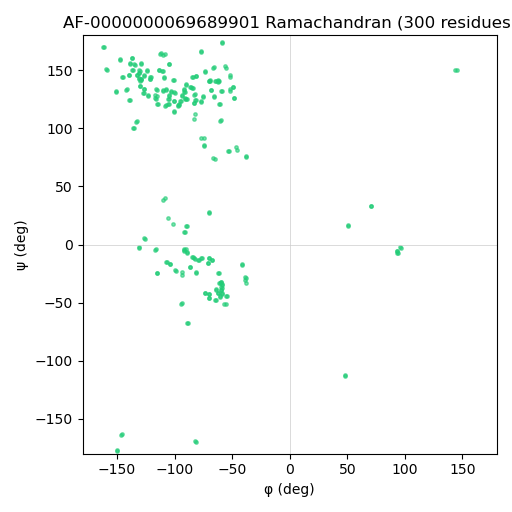2.438 11.188 -5.949 1 41.16 109 HIS A O 1
ATOM 870 N N . LEU A 1 110 ? 13.922 9.828 -6.523 1 47.38 110 LEU A N 1
ATOM 871 C CA . LEU A 1 110 ? 13.742 9.133 -5.254 1 47.38 110 LEU A CA 1
ATOM 872 C C . LEU A 1 110 ? 14.305 9.953 -4.098 1 47.38 110 LEU A C 1
ATOM 874 O O . LEU A 1 110 ? 15.492 10.297 -4.094 1 47.38 110 LEU A O 1
ATOM 878 N N . SER A 1 111 ? 13.555 10.758 -3.691 1 44.75 111 SER A N 1
ATOM 879 C CA . SER A 1 111 ? 14.023 11.625 -2.613 1 44.75 111 SER A CA 1
ATOM 880 C C . SER A 1 111 ? 14.82 10.836 -1.582 1 44.75 111 SER A C 1
ATOM 882 O O . SER A 1 111 ? 15.5 11.422 -0.733 1 44.75 111 SER A O 1
ATOM 884 N N . ASP A 1 112 ? 14.688 9.492 -1.592 1 46.56 112 ASP A N 1
ATOM 885 C CA . ASP A 1 112 ? 15.289 8.766 -0.475 1 46.56 112 ASP A CA 1
ATOM 886 C C . ASP A 1 112 ? 16.562 8.039 -0.908 1 46.56 112 ASP A C 1
ATOM 888 O O . ASP A 1 112 ? 16.828 6.93 -0.442 1 46.56 112 ASP A O 1
ATOM 892 N N . ILE A 1 113 ? 17.109 8.453 -1.858 1 42.31 113 ILE A N 1
ATOM 893 C CA . ILE A 1 113 ? 18.344 7.801 -2.293 1 42.31 113 ILE A CA 1
ATOM 894 C C . ILE A 1 113 ? 19.531 8.336 -1.484 1 42.31 113 ILE A C 1
ATOM 896 O O . ILE A 1 113 ? 19.625 9.539 -1.232 1 42.31 113 ILE A O 1
ATOM 900 N N . GLY A 1 114 ? 20.094 7.402 -0.638 1 45.12 114 GLY A N 1
ATOM 901 C CA . GLY A 1 114 ? 21.375 7.582 0.036 1 45.12 114 GLY A CA 1
ATOM 902 C C . GLY A 1 114 ? 21.406 6.992 1.433 1 45.12 114 GLY A C 1
ATOM 903 O O . GLY A 1 114 ? 20.375 6.512 1.929 1 45.12 114 GLY A O 1
ATOM 904 N N . GLU A 1 115 ? 22.531 6.559 1.894 1 48.72 115 GLU A N 1
ATOM 905 C CA . GLU A 1 115 ? 22.891 5.965 3.18 1 48.72 115 GLU A CA 1
ATOM 906 C C . GLU A 1 115 ? 22.141 6.645 4.324 1 48.72 115 GLU A C 1
ATOM 908 O O . GLU A 1 115 ? 21.828 6.012 5.336 1 48.72 115 GLU A O 1
ATOM 913 N N . ASP A 1 116 ? 21.891 7.91 4.188 1 52.44 116 ASP A N 1
ATOM 914 C CA . ASP A 1 116 ? 21.328 8.695 5.285 1 52.44 116 ASP A CA 1
ATOM 915 C C . ASP A 1 116 ? 19.875 9.07 5.012 1 52.44 116 ASP A C 1
ATOM 917 O O . ASP A 1 116 ? 19.438 10.18 5.344 1 52.44 116 ASP A O 1
ATOM 921 N N . THR A 1 117 ? 19.203 8.047 4.449 1 58.97 117 THR A N 1
ATOM 922 C CA . THR A 1 117 ? 17.859 8.492 4.113 1 58.97 117 THR A CA 1
ATOM 923 C C . THR A 1 117 ? 16.984 8.539 5.359 1 58.97 117 THR A C 1
ATOM 925 O O . THR A 1 117 ? 16.984 7.605 6.164 1 58.97 117 THR A O 1
ATOM 928 N N . PRO A 1 118 ? 16.453 9.75 5.578 1 67.19 118 PRO A N 1
ATOM 929 C CA . PRO A 1 118 ? 15.586 9.898 6.75 1 67.19 118 PRO A CA 1
ATOM 930 C C . PRO A 1 118 ? 14.484 8.844 6.805 1 67.19 118 PRO A C 1
ATOM 932 O O . PRO A 1 118 ? 14.109 8.273 5.773 1 67.19 118 PRO A O 1
ATOM 935 N N . GLU A 1 119 ? 14.195 8.484 8 1 80 119 GLU A N 1
ATOM 936 C CA . GLU A 1 119 ? 13.078 7.574 8.258 1 80 119 GLU A CA 1
ATOM 937 C C . GLU A 1 119 ? 11.781 8.125 7.68 1 80 119 GLU A C 1
ATOM 939 O O . GLU A 1 119 ? 11.648 9.328 7.461 1 80 119 GLU A O 1
ATOM 944 N N . ILE A 1 120 ? 10.906 7.293 7.371 1 87.88 120 ILE A N 1
ATOM 945 C CA . ILE A 1 120 ? 9.578 7.695 6.926 1 87.88 120 ILE A CA 1
ATOM 946 C C . ILE A 1 120 ? 8.875 8.492 8.031 1 87.88 120 ILE A C 1
ATOM 948 O O . ILE A 1 120 ? 8.75 8.016 9.156 1 87.88 120 ILE A O 1
ATOM 952 N N . GLY A 1 121 ? 8.547 9.711 7.621 1 92.88 121 GLY A N 1
ATOM 953 C CA . GLY A 1 121 ? 7.891 10.562 8.602 1 92.88 121 GLY A CA 1
ATOM 954 C C . GLY A 1 121 ? 6.395 10.695 8.375 1 92.88 121 GLY A C 1
ATOM 955 O O . GLY A 1 121 ? 5.664 11.125 9.266 1 92.88 121 GLY A O 1
ATOM 956 N N . LEU A 1 122 ? 6.008 10.328 7.191 1 94.81 122 LEU A N 1
ATOM 957 C CA . LEU A 1 122 ? 4.621 10.492 6.777 1 94.81 122 LEU A CA 1
ATOM 958 C C . LEU A 1 122 ? 4.145 9.281 5.984 1 94.81 122 LEU A C 1
ATOM 960 O O . LEU A 1 122 ? 4.816 8.844 5.047 1 94.81 122 LEU A O 1
ATOM 964 N N . LEU A 1 123 ? 3.082 8.672 6.414 1 92.62 123 LEU A N 1
ATOM 965 C CA . LEU A 1 123 ? 2.42 7.613 5.66 1 92.62 123 LEU A CA 1
ATOM 966 C C . LEU A 1 123 ? 1.098 8.102 5.082 1 92.62 123 LEU A C 1
ATOM 968 O O . LEU A 1 123 ? 0.229 8.57 5.82 1 92.62 123 LEU A O 1
ATOM 972 N N . ILE A 1 124 ? 1.003 8.062 3.793 1 92.5 124 ILE A N 1
ATOM 973 C CA . ILE A 1 124 ? -0.231 8.453 3.123 1 92.5 124 ILE A CA 1
ATOM 974 C C . ILE A 1 124 ? -1.021 7.215 2.721 1 92.5 124 ILE A C 1
ATOM 976 O O . ILE A 1 124 ? -0.574 6.43 1.881 1 92.5 124 ILE A O 1
ATOM 980 N N . GLY A 1 125 ? -2.15 7.098 3.35 1 88.88 125 GLY A N 1
ATOM 981 C CA . GLY A 1 125 ? -2.986 5.934 3.1 1 88.88 125 GLY A CA 1
ATOM 982 C C . GLY A 1 125 ? -3.838 6.066 1.852 1 88.88 125 GLY A C 1
ATOM 983 O O . GLY A 1 125 ? -3.643 6.988 1.057 1 88.88 125 GLY A O 1
ATOM 984 N N . ALA A 1 126 ? -4.789 5.102 1.744 1 83.19 126 ALA A N 1
ATOM 985 C CA . ALA A 1 126 ? -5.641 5.02 0.56 1 83.19 126 ALA A CA 1
ATOM 986 C C . ALA A 1 126 ? -6.645 6.172 0.524 1 83.19 126 ALA A C 1
ATOM 988 O O . ALA A 1 126 ? -7.191 6.492 -0.533 1 83.19 126 ALA A O 1
ATOM 989 N N . ASP A 1 127 ? -6.848 6.863 1.627 1 82.81 127 ASP A N 1
ATOM 990 C CA . ASP A 1 127 ? -7.859 7.906 1.751 1 82.81 127 ASP A CA 1
ATOM 991 C C . ASP A 1 127 ? -7.484 9.133 0.925 1 82.81 127 ASP A C 1
ATOM 993 O O . ASP A 1 127 ? -8.344 9.953 0.595 1 82.81 127 ASP A O 1
ATOM 997 N N . TYR A 1 128 ? -6.281 9.203 0.43 1 89.94 128 TYR A N 1
ATOM 998 C CA . TYR A 1 128 ? -5.91 10.398 -0.319 1 89.94 128 TYR A CA 1
ATOM 999 C C . TYR A 1 128 ? -5.359 10.031 -1.692 1 89.94 128 TYR A C 1
ATOM 1001 O O . TYR A 1 128 ? -4.84 10.891 -2.408 1 89.94 128 TYR A O 1
ATOM 1009 N N . LEU A 1 129 ? -5.398 8.805 -2.031 1 86.44 129 LEU A N 1
ATOM 1010 C CA . LEU A 1 129 ? -4.84 8.375 -3.307 1 86.44 129 LEU A CA 1
ATOM 1011 C C . LEU A 1 129 ? -5.535 9.062 -4.473 1 86.44 129 LEU A C 1
ATOM 1013 O O . LEU A 1 129 ? -4.879 9.5 -5.422 1 86.44 129 LEU A O 1
ATOM 1017 N N . GLY A 1 130 ? -6.801 9.211 -4.355 1 84.69 130 GLY A N 1
ATOM 1018 C CA . GLY A 1 130 ? -7.547 9.859 -5.422 1 84.69 130 GLY A CA 1
ATOM 1019 C C . GLY A 1 130 ? -7.105 11.281 -5.688 1 84.69 130 GLY A C 1
ATOM 1020 O O . GLY A 1 130 ? -7.062 11.719 -6.84 1 84.69 130 GLY A O 1
ATOM 1021 N N . ALA A 1 131 ? -6.711 11.922 -4.688 1 89.06 131 ALA A N 1
ATOM 1022 C CA . ALA A 1 131 ? -6.34 13.328 -4.801 1 89.06 131 ALA A CA 1
ATOM 1023 C C . ALA A 1 131 ? -4.879 13.477 -5.215 1 89.06 131 ALA A C 1
ATOM 1025 O O . ALA A 1 131 ? -4.488 14.5 -5.785 1 89.06 131 ALA A O 1
ATOM 1026 N N . LEU A 1 132 ? -4.082 12.422 -5.02 1 92.06 132 LEU A N 1
ATOM 1027 C CA . LEU A 1 132 ? -2.643 12.656 -5.086 1 92.06 132 LEU A CA 1
ATOM 1028 C C . LEU A 1 132 ? -2.02 11.906 -6.254 1 92.06 132 LEU A C 1
ATOM 1030 O O . LEU A 1 132 ? -0.927 12.25 -6.711 1 92.06 132 LEU A O 1
ATOM 1034 N N . LEU A 1 133 ? -2.639 10.859 -6.691 1 89 133 LEU A N 1
ATOM 1035 C CA . LEU A 1 133 ? -2.078 10.078 -7.789 1 89 133 LEU A CA 1
ATOM 1036 C C . LEU A 1 133 ? -2.412 10.719 -9.133 1 89 133 LEU A C 1
ATOM 1038 O O . LEU A 1 133 ? -3.527 11.203 -9.336 1 89 133 LEU A O 1
ATOM 1042 N N . THR A 1 134 ? -1.486 10.625 -10.094 1 88.62 134 THR A N 1
ATOM 1043 C CA . THR A 1 134 ? -1.712 11.188 -11.414 1 88.62 134 THR A CA 1
ATOM 1044 C C . THR A 1 134 ? -2.152 10.102 -12.398 1 88.62 134 THR A C 1
ATOM 1046 O O . THR A 1 134 ? -2.668 10.406 -13.477 1 88.62 134 THR A O 1
ATOM 1049 N N . GLY A 1 135 ? -1.831 8.844 -12.094 1 86.5 135 GLY A N 1
ATOM 1050 C CA . GLY A 1 135 ? -2.072 7.738 -13.008 1 86.5 135 GLY A CA 1
ATOM 1051 C C . GLY A 1 135 ? -0.876 7.418 -13.883 1 86.5 135 GLY A C 1
ATOM 1052 O O . GLY A 1 135 ? -0.892 6.434 -14.625 1 86.5 135 GLY A O 1
ATOM 1053 N N . THR A 1 136 ? 0.092 8.227 -13.805 1 86.56 136 THR A N 1
ATOM 1054 C CA . THR A 1 136 ? 1.285 8.016 -14.617 1 86.56 136 THR A CA 1
ATOM 1055 C C . THR A 1 136 ? 2.223 7.012 -13.945 1 86.56 136 THR A C 1
ATOM 1057 O O . THR A 1 136 ? 2.605 7.191 -12.789 1 86.56 136 THR A O 1
ATOM 1060 N N . ILE A 1 137 ? 2.5 5.984 -14.641 1 83.56 137 ILE A N 1
ATOM 1061 C CA . ILE A 1 137 ? 3.41 4.941 -14.172 1 83.56 137 ILE A CA 1
ATOM 1062 C C . ILE A 1 137 ? 4.629 4.875 -15.086 1 83.56 137 ILE A C 1
ATOM 1064 O O . ILE A 1 137 ? 4.492 4.801 -16.312 1 83.56 137 ILE A O 1
ATOM 1068 N N . GLU A 1 138 ? 5.773 4.977 -14.492 1 81.88 138 GLU A N 1
ATOM 1069 C CA . GLU A 1 138 ? 7.016 4.898 -15.258 1 81.88 138 GLU A CA 1
ATOM 1070 C C . GLU A 1 138 ? 7.828 3.666 -14.867 1 81.88 138 GLU A C 1
ATOM 1072 O O . GLU A 1 138 ? 8.195 3.504 -13.695 1 81.88 138 GLU A O 1
ATOM 1077 N N . PRO A 1 139 ? 8.07 2.855 -15.859 1 75.44 139 PRO A N 1
ATOM 1078 C CA . PRO A 1 139 ? 8.906 1.694 -15.547 1 75.44 139 PRO A CA 1
ATOM 1079 C C . PRO A 1 139 ? 10.336 2.08 -15.18 1 75.44 139 PRO A C 1
ATOM 1081 O O . PRO A 1 139 ? 10.93 2.949 -15.82 1 75.44 139 PRO A O 1
ATOM 1084 N N . ILE A 1 140 ? 10.844 1.628 -14.07 1 72.94 140 ILE A N 1
ATOM 1085 C CA . ILE A 1 140 ? 12.234 1.835 -13.672 1 72.94 140 ILE A CA 1
ATOM 1086 C C . ILE A 1 140 ? 13.078 0.643 -14.109 1 72.94 140 ILE A C 1
ATOM 1088 O O . ILE A 1 140 ? 14.156 0.817 -14.68 1 72.94 140 ILE A O 1
ATOM 1092 N N . ASP A 1 141 ? 12.633 -0.487 -13.766 1 71.5 141 ASP A N 1
ATOM 1093 C CA . ASP A 1 141 ? 13.195 -1.743 -14.25 1 71.5 141 ASP A CA 1
ATOM 1094 C C . ASP A 1 141 ? 12.117 -2.807 -14.422 1 71.5 141 ASP A C 1
ATOM 1096 O O . ASP A 1 141 ? 10.938 -2.479 -14.609 1 71.5 141 ASP A O 1
ATOM 1100 N N . ASN A 1 142 ? 12.508 -4.055 -14.523 1 66.12 142 ASN A N 1
ATOM 1101 C CA . ASN A 1 142 ? 11.555 -5.113 -14.844 1 66.12 142 ASN A CA 1
ATOM 1102 C C . ASN A 1 142 ? 10.477 -5.246 -13.773 1 66.12 142 ASN A C 1
ATOM 1104 O O . ASN A 1 142 ? 9.352 -5.645 -14.062 1 66.12 142 ASN A O 1
ATOM 1108 N N . ASN A 1 143 ? 10.75 -4.809 -12.469 1 67.88 143 ASN A N 1
ATOM 1109 C CA . ASN A 1 143 ? 9.805 -5.07 -11.391 1 67.88 143 ASN A CA 1
ATOM 1110 C C . ASN A 1 143 ? 9.516 -3.809 -10.578 1 67.88 143 ASN A C 1
ATOM 1112 O O . ASN A 1 143 ? 8.742 -3.844 -9.625 1 67.88 143 ASN A O 1
ATOM 1116 N N . LEU A 1 144 ? 10.258 -2.754 -11.031 1 72.19 144 LEU A N 1
ATOM 1117 C CA . LEU A 1 144 ? 10.102 -1.521 -10.266 1 72.19 144 LEU A CA 1
ATOM 1118 C C . LEU A 1 144 ? 9.508 -0.415 -11.125 1 72.19 144 LEU A C 1
ATOM 1120 O O . LEU A 1 144 ? 9.93 -0.215 -12.266 1 72.19 144 LEU A O 1
ATOM 1124 N N . VAL A 1 145 ? 8.492 0.134 -10.562 1 77 145 VAL A N 1
ATOM 1125 C CA . VAL A 1 145 ? 7.887 1.264 -11.266 1 77 145 VAL A CA 1
ATOM 1126 C C . VAL A 1 145 ? 7.848 2.48 -10.344 1 77 145 VAL A C 1
ATOM 1128 O O . VAL A 1 145 ? 7.836 2.34 -9.117 1 77 145 VAL A O 1
ATOM 1131 N N . ALA A 1 146 ? 7.922 3.576 -10.961 1 79.5 146 ALA A N 1
ATOM 1132 C CA . ALA A 1 146 ? 7.645 4.836 -10.281 1 79.5 146 ALA A CA 1
ATOM 1133 C C . ALA A 1 146 ? 6.234 5.332 -10.594 1 79.5 146 ALA A C 1
ATOM 1135 O O . ALA A 1 146 ? 5.836 5.383 -11.766 1 79.5 146 ALA A O 1
ATOM 1136 N N . ILE A 1 147 ? 5.512 5.527 -9.539 1 82.12 147 ILE A N 1
ATOM 1137 C CA . I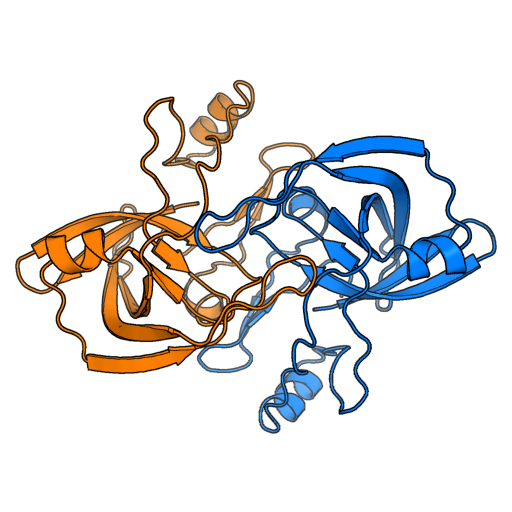LE A 1 147 ? 4.18 6.109 -9.695 1 82.12 147 ILE A CA 1
ATOM 1138 C C . ILE A 1 147 ? 4.238 7.613 -9.438 1 82.12 147 ILE A C 1
ATOM 1140 O O . ILE A 1 147 ? 4.629 8.047 -8.352 1 82.12 147 ILE A O 1
ATOM 1144 N N . LYS A 1 148 ? 3.885 8.336 -10.438 1 87.12 148 LYS A N 1
ATOM 1145 C CA . LYS A 1 148 ? 3.916 9.797 -10.32 1 87.12 148 LYS A CA 1
ATOM 1146 C C . LYS A 1 148 ? 2.748 10.305 -9.477 1 87.12 148 LYS A C 1
ATOM 1148 O O . LYS A 1 148 ? 1.608 9.875 -9.664 1 87.12 148 LYS A O 1
ATOM 1153 N N . THR A 1 149 ? 3.057 11.055 -8.523 1 90.06 149 THR A N 1
ATOM 1154 C CA . THR A 1 149 ? 2.029 11.711 -7.723 1 90.06 149 THR A CA 1
ATOM 1155 C C . THR A 1 149 ? 2.053 13.219 -7.945 1 90.06 149 THR A C 1
ATOM 1157 O O . THR A 1 149 ? 2.99 13.75 -8.539 1 90.06 149 THR A O 1
ATOM 1160 N N . LYS A 1 150 ? 1.02 13.891 -7.547 1 93.25 150 LYS A N 1
ATOM 1161 C CA . LYS A 1 150 ? 0.956 15.352 -7.637 1 93.25 150 LYS A CA 1
ATOM 1162 C C . LYS A 1 150 ? 1.951 16 -6.684 1 93.25 150 LYS A C 1
ATOM 1164 O O . LYS A 1 150 ? 2.223 17.203 -6.785 1 93.25 150 LYS A O 1
ATOM 1169 N N . LEU A 1 151 ? 2.465 15.234 -5.801 1 92.19 151 LEU A N 1
ATOM 1170 C CA . LEU A 1 151 ? 3.463 15.727 -4.855 1 92.19 151 LEU A CA 1
ATOM 1171 C C . LEU A 1 151 ? 4.875 15.516 -5.398 1 92.19 151 LEU A C 1
ATOM 1173 O O . LEU A 1 151 ? 5.848 15.984 -4.805 1 92.19 151 LEU A O 1
ATOM 1177 N N . GLY A 1 152 ? 4.965 14.867 -6.516 1 85.38 152 GLY A N 1
ATOM 1178 C CA . GLY A 1 152 ? 6.242 14.539 -7.125 1 85.38 152 GLY A CA 1
ATOM 1179 C C . GLY A 1 152 ? 6.359 13.078 -7.527 1 85.38 152 GLY A C 1
ATOM 1180 O O . GLY A 1 152 ? 5.508 12.266 -7.168 1 85.38 152 GLY A O 1
ATOM 1181 N N . MET B 1 1 ? -8.727 -3.611 -4.434 1 79.25 1 MET B N 1
ATOM 1182 C CA . MET B 1 1 ? -8.938 -5.051 -4.324 1 79.25 1 MET B CA 1
ATOM 1183 C C . MET B 1 1 ? -9.398 -5.637 -5.656 1 79.25 1 MET B C 1
ATOM 1185 O O . MET B 1 1 ? -9.961 -4.926 -6.488 1 79.25 1 MET B O 1
ATOM 1189 N N . VAL B 1 2 ? -8.961 -6.977 -5.871 1 84.06 2 VAL B N 1
ATOM 1190 C CA . VAL B 1 2 ? -9.273 -7.578 -7.164 1 84.06 2 VAL B CA 1
ATOM 1191 C C . VAL B 1 2 ? -9.562 -9.07 -6.984 1 84.06 2 VAL B C 1
ATOM 1193 O O . VAL B 1 2 ? -9.023 -9.711 -6.082 1 84.06 2 VAL B O 1
ATOM 1196 N N . LEU B 1 3 ? -10.484 -9.523 -7.781 1 88.81 3 LEU B N 1
ATOM 1197 C CA . LEU B 1 3 ? -10.625 -10.969 -7.938 1 88.81 3 LEU B CA 1
ATOM 1198 C C . LEU B 1 3 ? -9.781 -11.469 -9.102 1 88.81 3 LEU B C 1
ATOM 1200 O O . LEU B 1 3 ? -9.805 -10.891 -10.188 1 88.81 3 LEU B O 1
ATOM 1204 N N . VAL B 1 4 ? -9.062 -12.523 -8.82 1 93.5 4 VAL B N 1
ATOM 1205 C CA . VAL B 1 4 ? -8.156 -13.031 -9.852 1 93.5 4 VAL B CA 1
ATOM 1206 C C . VAL B 1 4 ? -8.195 -14.555 -9.867 1 93.5 4 VAL B C 1
ATOM 1208 O O . VAL B 1 4 ? -8.414 -15.188 -8.828 1 93.5 4 VAL B O 1
ATOM 1211 N N . LYS B 1 5 ? -8.047 -15.031 -11.047 1 95.12 5 LYS B N 1
ATOM 1212 C CA . LYS B 1 5 ? -7.957 -16.484 -11.18 1 95.12 5 LYS B CA 1
ATOM 1213 C C . LYS B 1 5 ? -6.508 -16.953 -11.133 1 95.12 5 LYS B C 1
ATOM 1215 O O . LYS B 1 5 ? -5.629 -16.328 -11.742 1 95.12 5 LYS B O 1
ATOM 1220 N N . ILE B 1 6 ? -6.27 -17.938 -10.328 1 96.5 6 ILE B N 1
ATOM 1221 C CA . ILE B 1 6 ? -4.965 -18.594 -10.289 1 96.5 6 ILE B CA 1
ATOM 1222 C C . ILE B 1 6 ? -5.059 -19.984 -10.922 1 96.5 6 ILE B C 1
ATOM 1224 O O . ILE B 1 6 ? -5.969 -20.75 -10.609 1 96.5 6 ILE B O 1
ATOM 1228 N N . PHE B 1 7 ? -3.984 -20.141 -11.797 1 91.62 7 PHE B N 1
ATOM 1229 C CA . PHE B 1 7 ? -3.945 -21.438 -12.469 1 91.62 7 PHE B CA 1
ATOM 1230 C C . PHE B 1 7 ? -2.705 -22.219 -12.055 1 91.62 7 PHE B C 1
ATOM 1232 O O . PHE B 1 7 ? -1.619 -21.656 -11.922 1 91.62 7 PHE B O 1
ATOM 1239 N N . ASN B 1 8 ? -3.018 -23.406 -11.766 1 89.12 8 ASN B N 1
ATOM 1240 C CA . ASN B 1 8 ? -1.961 -24.391 -11.609 1 89.12 8 ASN B CA 1
ATOM 1241 C C . ASN B 1 8 ? -2.309 -25.703 -12.32 1 89.12 8 ASN B C 1
ATOM 1243 O O . ASN B 1 8 ? -2.928 -26.594 -11.727 1 89.12 8 ASN B O 1
ATOM 1247 N N . ASN B 1 9 ? -1.705 -25.859 -13.562 1 84.06 9 ASN B N 1
ATOM 1248 C CA . ASN B 1 9 ? -2.029 -27.031 -14.359 1 84.06 9 ASN B CA 1
ATOM 1249 C C . ASN B 1 9 ? -3.537 -27.266 -14.438 1 84.06 9 ASN B C 1
ATOM 1251 O O . ASN B 1 9 ? -4.273 -26.422 -14.953 1 84.06 9 ASN B O 1
ATOM 1255 N N . ALA B 1 10 ? -4.062 -28.375 -13.828 1 84.25 10 ALA B N 1
ATOM 1256 C CA . ALA B 1 10 ? -5.469 -28.734 -13.961 1 84.25 10 ALA B CA 1
ATOM 1257 C C . ALA B 1 10 ? -6.312 -28.094 -12.859 1 84.25 10 ALA B C 1
ATOM 1259 O O . ALA B 1 10 ? -7.543 -28.172 -12.883 1 84.25 10 ALA B O 1
ATOM 1260 N N . ARG B 1 11 ? -5.746 -27.453 -11.984 1 91 11 ARG B N 1
ATOM 1261 C CA . ARG B 1 11 ? -6.484 -26.812 -10.898 1 91 11 ARG B CA 1
ATOM 1262 C C . ARG B 1 11 ? -6.48 -25.297 -11.055 1 91 11 ARG B C 1
ATOM 1264 O O . ARG B 1 11 ? -5.52 -24.734 -11.578 1 91 11 ARG B O 1
ATOM 1271 N N . SER B 1 12 ? -7.582 -24.75 -10.703 1 93.5 12 SER B N 1
ATOM 1272 C CA . SER B 1 12 ? -7.691 -23.297 -10.703 1 93.5 12 SER B CA 1
ATOM 1273 C C . SER B 1 12 ? -8.617 -22.812 -9.594 1 93.5 12 SER B C 1
ATOM 1275 O O . SER B 1 12 ? -9.359 -23.609 -9.008 1 93.5 12 SER B O 1
ATOM 1277 N N . GLY B 1 13 ? -8.492 -21.609 -9.227 1 94.12 13 GLY B N 1
ATOM 1278 C CA . GLY B 1 13 ? -9.344 -20.984 -8.227 1 94.12 13 GLY B CA 1
ATOM 1279 C C . GLY B 1 13 ? -9.344 -19.469 -8.312 1 94.12 13 GLY B C 1
ATOM 1280 O O . GLY B 1 13 ? -8.398 -18.859 -8.828 1 94.12 13 GLY B O 1
ATOM 1281 N N . ILE B 1 14 ? -10.5 -18.938 -7.891 1 93.12 14 ILE B N 1
ATOM 1282 C CA . ILE B 1 14 ? -10.625 -17.5 -7.816 1 93.12 14 ILE B CA 1
ATOM 1283 C C . ILE B 1 14 ? -10.281 -17.016 -6.406 1 93.12 14 ILE B C 1
ATOM 1285 O O . ILE B 1 14 ? -10.781 -17.562 -5.422 1 93.12 14 ILE B O 1
ATOM 1289 N N . VAL B 1 15 ? -9.391 -16.062 -6.371 1 92.25 15 VAL B N 1
ATOM 1290 C CA . VAL B 1 15 ? -8.93 -15.555 -5.082 1 92.25 15 VAL B CA 1
ATOM 1291 C C . VAL B 1 15 ? -9.086 -14.039 -5.031 1 92.25 15 VAL B C 1
ATOM 1293 O O . VAL B 1 15 ? -8.961 -13.359 -6.055 1 92.25 15 VAL B O 1
ATOM 1296 N N . ARG B 1 16 ? -9.406 -13.57 -3.816 1 89.38 16 ARG B N 1
ATOM 1297 C CA . ARG B 1 16 ? -9.406 -12.125 -3.58 1 89.38 16 ARG B CA 1
ATOM 1298 C C . ARG B 1 16 ? -7.992 -11.617 -3.307 1 89.38 16 ARG B C 1
ATOM 1300 O O . ARG B 1 16 ? -7.305 -12.125 -2.416 1 89.38 16 ARG B O 1
ATOM 1307 N N . GLY B 1 17 ? -7.617 -10.633 -4.129 1 90.38 17 GLY B N 1
ATOM 1308 C CA . GLY B 1 17 ? -6.285 -10.07 -3.988 1 90.38 17 GLY B CA 1
ATOM 1309 C C . GLY B 1 17 ? -6.293 -8.625 -3.527 1 90.38 17 GLY B C 1
ATOM 1310 O O . GLY B 1 17 ? -7.219 -7.875 -3.84 1 90.38 17 GLY B O 1
ATOM 1311 N N . LEU B 1 18 ? -5.27 -8.273 -2.83 1 88 18 LEU B N 1
ATOM 1312 C CA . LEU B 1 18 ? -5.043 -6.906 -2.377 1 88 18 LEU B CA 1
ATOM 1313 C C . LEU B 1 18 ? -3.695 -6.387 -2.867 1 88 18 LEU B C 1
ATOM 1315 O O . LEU B 1 18 ? -2.688 -7.094 -2.787 1 88 18 LEU B O 1
ATOM 1319 N N . PHE B 1 19 ? -3.74 -5.242 -3.48 1 87.44 19 PHE B N 1
ATOM 1320 C CA . PHE B 1 19 ? -2.484 -4.57 -3.789 1 87.44 19 PHE B CA 1
ATOM 1321 C C . PHE B 1 19 ? -1.975 -3.795 -2.58 1 87.44 19 PHE B C 1
ATOM 1323 O O . PHE B 1 19 ? -2.727 -3.043 -1.957 1 87.44 19 PHE B O 1
ATOM 1330 N N . ASP B 1 20 ? -0.749 -4.027 -2.26 1 82.88 20 ASP B N 1
ATOM 1331 C CA . ASP B 1 20 ? -0.164 -3.359 -1.102 1 82.88 20 ASP B CA 1
ATOM 1332 C C . ASP B 1 20 ? 1.213 -2.789 -1.435 1 82.88 20 ASP B C 1
ATOM 1334 O O . ASP B 1 20 ? 2.207 -3.518 -1.445 1 82.88 20 ASP B O 1
ATOM 1338 N N . THR B 1 21 ? 1.294 -1.502 -1.588 1 81.19 21 THR B N 1
ATOM 1339 C CA . THR B 1 21 ? 2.539 -0.849 -1.978 1 81.19 21 THR B CA 1
ATOM 1340 C C . THR B 1 21 ? 3.5 -0.766 -0.794 1 81.19 21 THR B C 1
ATOM 1342 O O . THR B 1 21 ? 4.684 -0.473 -0.968 1 81.19 21 THR B O 1
ATOM 1345 N N . GLY B 1 22 ? 2.996 -1.051 0.345 1 77.69 22 GLY B N 1
ATOM 1346 C CA . GLY B 1 22 ? 3.857 -1.055 1.517 1 77.69 22 GLY B CA 1
ATOM 1347 C C . GLY B 1 22 ? 4.688 -2.318 1.643 1 77.69 22 GLY B C 1
ATOM 1348 O O . GLY B 1 22 ? 5.645 -2.363 2.418 1 77.69 22 GLY B O 1
ATOM 1349 N N . ASP B 1 23 ? 4.34 -3.311 0.881 1 79.88 23 ASP B N 1
ATOM 1350 C CA . ASP B 1 23 ? 5.074 -4.574 0.872 1 79.88 23 ASP B CA 1
ATOM 1351 C C . ASP B 1 23 ? 5.828 -4.758 -0.443 1 79.88 23 ASP B C 1
ATOM 1353 O O . ASP B 1 23 ? 5.262 -4.57 -1.521 1 79.88 23 ASP B O 1
ATOM 1357 N N . GLN B 1 24 ? 7.066 -5.125 -0.323 1 77.62 24 GLN B N 1
ATOM 1358 C CA . GLN B 1 24 ? 7.867 -5.34 -1.523 1 77.62 24 GLN B CA 1
ATOM 1359 C C . GLN B 1 24 ? 7.602 -6.719 -2.121 1 77.62 24 GLN B C 1
ATOM 1361 O O . GLN B 1 24 ? 7.828 -6.938 -3.312 1 77.62 24 GLN B O 1
ATOM 1366 N N . ARG B 1 25 ? 7.16 -7.602 -1.264 1 87.12 25 ARG B N 1
ATOM 1367 C CA . ARG B 1 25 ? 6.945 -8.977 -1.698 1 87.12 25 ARG B CA 1
ATOM 1368 C C . ARG B 1 25 ? 5.457 -9.297 -1.792 1 87.12 25 ARG B C 1
ATOM 1370 O O . ARG B 1 25 ? 4.621 -8.555 -1.268 1 87.12 25 ARG B O 1
ATOM 1377 N N . SER B 1 26 ? 5.184 -10.359 -2.477 1 93.69 26 SER B N 1
ATOM 1378 C CA . SER B 1 26 ? 3.818 -10.844 -2.646 1 93.69 26 SER B CA 1
ATOM 1379 C C . SER B 1 26 ? 3.596 -12.148 -1.889 1 93.69 26 SER B C 1
ATOM 1381 O O . SER B 1 26 ? 4.527 -12.938 -1.722 1 93.69 26 SER B O 1
ATOM 1383 N N . PHE B 1 27 ? 2.344 -12.305 -1.451 1 94.88 27 PHE B N 1
ATOM 1384 C CA . PHE B 1 27 ? 2.061 -13.414 -0.549 1 94.88 27 PHE B CA 1
ATOM 1385 C C . PHE B 1 27 ? 0.763 -14.109 -0.938 1 94.88 27 PHE B C 1
ATOM 1387 O O . PHE B 1 27 ? -0.163 -13.469 -1.442 1 94.88 27 PHE B O 1
ATOM 1394 N N . ILE B 1 28 ? 0.72 -15.375 -0.651 1 97.19 28 ILE B N 1
ATOM 1395 C CA . ILE B 1 28 ? -0.488 -16.172 -0.809 1 97.19 28 ILE B CA 1
ATOM 1396 C C . ILE B 1 28 ? -0.764 -16.953 0.477 1 97.19 28 ILE B C 1
ATOM 1398 O O . ILE B 1 28 ? 0.167 -17.406 1.145 1 97.19 28 ILE B O 1
ATOM 1402 N N . ARG B 1 29 ? -1.986 -17.031 0.807 1 96.56 29 ARG B N 1
ATOM 1403 C CA . ARG B 1 29 ? -2.309 -17.844 1.979 1 96.56 29 ARG B CA 1
ATOM 1404 C C . ARG B 1 29 ? -1.974 -19.312 1.744 1 96.56 29 ARG B C 1
ATOM 1406 O O . ARG B 1 29 ? -2.287 -19.859 0.687 1 96.56 29 ARG B O 1
ATOM 1413 N N . LYS B 1 30 ? -1.474 -19.906 2.77 1 96.81 30 LYS B N 1
ATOM 1414 C CA . LYS B 1 30 ? -1.043 -21.312 2.686 1 96.81 30 LYS B CA 1
ATOM 1415 C C . LYS B 1 30 ? -2.201 -22.219 2.285 1 96.81 30 LYS B C 1
ATOM 1417 O O . LYS B 1 30 ? -2.029 -23.125 1.474 1 96.81 30 LYS B O 1
ATOM 1422 N N . TYR B 1 31 ? -3.342 -21.984 2.84 1 94.62 31 TYR B N 1
ATOM 1423 C CA . TYR B 1 31 ? -4.504 -22.812 2.553 1 94.62 31 TYR B CA 1
ATOM 1424 C C . TYR B 1 31 ? -4.848 -22.781 1.068 1 94.62 31 TYR B C 1
ATOM 1426 O O . TYR B 1 31 ? -5.23 -23.797 0.49 1 94.62 31 TYR B O 1
ATOM 1434 N N . ILE B 1 32 ? -4.691 -21.672 0.445 1 95.56 32 ILE B N 1
ATOM 1435 C CA . ILE B 1 32 ? -4.988 -21.547 -0.978 1 95.56 32 ILE B CA 1
ATOM 1436 C C . ILE B 1 32 ? -3.943 -22.312 -1.794 1 95.56 32 ILE B C 1
ATOM 1438 O O . ILE B 1 32 ? -4.285 -23 -2.752 1 95.56 32 ILE B O 1
ATOM 1442 N N . ALA B 1 33 ? -2.689 -22.141 -1.463 1 97.19 33 ALA B N 1
ATOM 1443 C CA . ALA B 1 33 ? -1.625 -22.875 -2.135 1 97.19 33 ALA B CA 1
ATOM 1444 C C . ALA B 1 33 ? -1.878 -24.391 -2.068 1 97.19 33 ALA B C 1
ATOM 1446 O O . ALA B 1 33 ? -1.743 -25.094 -3.072 1 97.19 33 ALA B O 1
ATOM 1447 N N . ASP B 1 34 ? -2.271 -24.844 -0.885 1 96.5 34 ASP B N 1
ATOM 1448 C CA . ASP B 1 34 ? -2.551 -26.266 -0.681 1 96.5 34 ASP B CA 1
ATOM 1449 C C . ASP B 1 34 ? -3.74 -26.719 -1.524 1 96.5 34 ASP B C 1
ATOM 1451 O O . ASP B 1 34 ? -3.678 -27.75 -2.191 1 96.5 34 ASP B O 1
ATOM 1455 N N . LYS B 1 35 ? -4.793 -25.922 -1.445 1 95.31 35 LYS B N 1
ATOM 1456 C CA . LYS B 1 35 ? -6.016 -26.234 -2.178 1 95.31 35 LYS B CA 1
ATOM 1457 C C . LYS B 1 35 ? -5.75 -26.328 -3.678 1 95.31 35 LYS B C 1
ATOM 1459 O O . LYS B 1 35 ? -6.344 -27.172 -4.367 1 95.31 35 LYS B O 1
ATOM 1464 N N . LEU B 1 36 ? -4.863 -25.531 -4.164 1 96.31 36 LEU B N 1
ATOM 1465 C CA . LEU B 1 36 ? -4.566 -25.484 -5.594 1 96.31 36 LEU B CA 1
ATOM 1466 C C . LEU B 1 36 ? -3.471 -26.484 -5.953 1 96.31 36 LEU B C 1
ATOM 1468 O O . LEU B 1 36 ? -3.145 -26.656 -7.129 1 96.31 36 LEU B O 1
ATOM 1472 N N . GLY B 1 37 ? -2.893 -27.094 -4.969 1 96.31 37 GLY B N 1
ATOM 1473 C CA . GLY B 1 37 ? -1.852 -28.094 -5.207 1 96.31 37 GLY B CA 1
ATOM 1474 C C . GLY B 1 37 ? -0.558 -27.484 -5.715 1 96.31 37 GLY B C 1
ATOM 1475 O O . GLY B 1 37 ? 0.126 -28.078 -6.551 1 96.31 37 GLY B O 1
ATOM 1476 N N . LEU B 1 38 ? -0.276 -26.297 -5.27 1 96.88 38 LEU B N 1
ATOM 1477 C CA . LEU B 1 38 ? 0.958 -25.656 -5.711 1 96.88 38 LEU B CA 1
ATOM 1478 C C . LEU B 1 38 ? 2.176 -26.359 -5.117 1 96.88 38 LEU B C 1
ATOM 1480 O O . LEU B 1 38 ? 2.158 -26.766 -3.957 1 96.88 38 LEU B O 1
ATOM 1484 N N . LYS B 1 39 ? 3.186 -26.438 -5.953 1 96.88 39 LYS B N 1
ATOM 1485 C CA . LYS B 1 39 ? 4.453 -26.984 -5.48 1 96.88 39 LYS B CA 1
ATOM 1486 C C . LYS B 1 39 ? 5.484 -25.875 -5.262 1 96.88 39 LYS B C 1
ATOM 1488 O O . LYS B 1 39 ? 5.695 -25.031 -6.141 1 96.88 39 LYS B O 1
ATOM 1493 N N . PRO B 1 40 ? 6.074 -25.859 -4.094 1 97.75 40 PRO B N 1
ATOM 1494 C CA . PRO B 1 40 ? 7.098 -24.844 -3.857 1 97.75 40 PRO B CA 1
ATOM 1495 C C . PRO B 1 40 ? 8.289 -24.969 -4.805 1 97.75 40 PRO B C 1
ATOM 1497 O O . PRO B 1 40 ? 8.703 -26.094 -5.129 1 97.75 40 PRO B O 1
ATOM 1500 N N . VAL B 1 41 ? 8.773 -23.828 -5.223 1 97.44 41 VAL B N 1
ATOM 1501 C CA . VAL B 1 41 ? 9.93 -23.828 -6.109 1 97.44 41 VAL B CA 1
ATOM 1502 C C . VAL B 1 41 ? 11.164 -23.359 -5.344 1 97.44 41 VAL B C 1
ATOM 1504 O O . VAL B 1 41 ? 12.289 -23.484 -5.832 1 97.44 41 VAL B O 1
ATOM 1507 N N . ASP B 1 42 ? 11 -22.766 -4.199 1 96.81 42 ASP B N 1
ATOM 1508 C CA . ASP B 1 42 ? 12.062 -22.266 -3.336 1 96.81 42 ASP B CA 1
ATOM 1509 C C . ASP B 1 42 ? 11.562 -22.047 -1.91 1 96.81 42 ASP B C 1
ATOM 1511 O O . ASP B 1 42 ? 10.391 -22.297 -1.617 1 96.81 42 ASP B O 1
ATOM 1515 N N . GLN B 1 43 ? 12.453 -21.797 -1.028 1 96.69 43 GLN B N 1
ATOM 1516 C CA . GLN B 1 43 ? 12.148 -21.391 0.336 1 96.69 43 GLN B CA 1
ATOM 1517 C C . GLN B 1 43 ? 12.938 -20.141 0.722 1 96.69 43 GLN B C 1
ATOM 1519 O O . GLN B 1 43 ? 14.117 -20.016 0.382 1 96.69 43 GLN B O 1
ATOM 1524 N N . GLU B 1 44 ? 12.258 -19.234 1.352 1 94.5 44 GLU B N 1
ATOM 1525 C CA . GLU B 1 44 ? 12.922 -18.016 1.787 1 94.5 44 GLU B CA 1
ATOM 1526 C C . GLU B 1 44 ? 12.656 -17.734 3.264 1 94.5 44 GLU B C 1
ATOM 1528 O O . GLU B 1 44 ? 11.555 -18 3.762 1 94.5 44 GLU B O 1
ATOM 1533 N N . MET B 1 45 ? 13.672 -17.25 3.908 1 91.56 45 MET B N 1
ATOM 1534 C CA . MET B 1 45 ? 13.539 -16.75 5.27 1 91.56 45 MET B CA 1
ATOM 1535 C C . MET B 1 45 ? 13.297 -15.242 5.27 1 91.56 45 MET B C 1
ATOM 1537 O O . MET B 1 45 ? 14.07 -14.484 4.68 1 91.56 45 MET B O 1
ATOM 1541 N N . LEU B 1 46 ? 12.156 -14.898 5.93 1 88.44 46 LEU B N 1
ATOM 1542 C CA . LEU B 1 46 ? 11.836 -13.477 5.902 1 88.44 46 LEU B CA 1
ATOM 1543 C C . LEU B 1 46 ? 11.508 -12.969 7.305 1 88.44 46 LEU B C 1
ATOM 1545 O O . LEU B 1 46 ? 11.031 -13.727 8.148 1 88.44 46 LEU B O 1
ATOM 1549 N N . ILE B 1 47 ? 11.859 -11.711 7.52 1 83 47 ILE B N 1
ATOM 1550 C CA . ILE B 1 47 ? 11.367 -10.914 8.633 1 83 47 ILE B CA 1
ATOM 1551 C C . ILE B 1 47 ? 10.336 -9.906 8.125 1 83 47 ILE B C 1
ATOM 1553 O O . ILE B 1 47 ? 10.57 -9.219 7.129 1 83 47 ILE B O 1
ATOM 1557 N N . HIS B 1 48 ? 9.195 -9.969 8.734 1 80.12 48 HIS B N 1
ATOM 1558 C CA . HIS B 1 48 ? 8.188 -8.992 8.352 1 80.12 48 HIS B CA 1
ATOM 1559 C C . HIS B 1 48 ? 8.273 -7.738 9.219 1 80.12 48 HIS B C 1
ATOM 1561 O O . HIS B 1 48 ? 8.32 -7.832 10.445 1 80.12 48 HIS B O 1
ATOM 1567 N N . ARG B 1 49 ? 8.406 -6.617 8.555 1 77.12 49 ARG B N 1
ATOM 1568 C CA . ARG B 1 49 ? 8.312 -5.336 9.25 1 77.12 49 ARG B CA 1
ATOM 1569 C C . ARG B 1 49 ? 6.875 -4.832 9.289 1 77.12 49 ARG B C 1
ATOM 1571 O O . ARG B 1 49 ? 6.195 -4.809 8.258 1 77.12 49 ARG B O 1
ATOM 1578 N N . LEU B 1 50 ? 6.445 -4.574 10.461 1 77.69 50 LEU B N 1
ATOM 1579 C CA . LEU B 1 50 ? 5.043 -4.215 10.656 1 77.69 50 LEU B CA 1
ATOM 1580 C C . LEU B 1 50 ? 4.898 -2.719 10.922 1 77.69 50 LEU B C 1
ATOM 1582 O O . LEU B 1 50 ? 5.867 -2.049 11.281 1 77.69 50 LEU B O 1
ATOM 1586 N N . PHE B 1 51 ? 3.768 -2.266 10.625 1 79.5 51 PHE B N 1
ATOM 1587 C CA . PHE B 1 51 ? 3.436 -0.901 11.016 1 79.5 51 PHE B CA 1
ATOM 1588 C C . PHE B 1 51 ? 3.766 -0.663 12.484 1 79.5 51 PHE B C 1
ATOM 1590 O O . PHE B 1 51 ? 3.518 -1.524 13.328 1 79.5 51 PHE B O 1
ATOM 1597 N N . GLY B 1 52 ? 4.379 0.489 12.734 1 80.81 52 GLY B N 1
ATOM 1598 C CA . GLY B 1 52 ? 4.77 0.824 14.094 1 80.81 52 GLY B CA 1
ATOM 1599 C C . GLY B 1 52 ? 6.191 0.412 14.422 1 80.81 52 GLY B C 1
ATOM 1600 O O . GLY B 1 52 ? 6.68 0.666 15.531 1 80.81 52 GLY B O 1
ATOM 1601 N N . GLY B 1 53 ? 6.793 -0.275 13.461 1 77.12 53 GLY B N 1
ATOM 1602 C CA . GLY B 1 53 ? 8.211 -0.561 13.609 1 77.12 53 GLY B CA 1
ATOM 1603 C C . GLY B 1 53 ? 8.492 -1.931 14.195 1 77.12 53 GLY B C 1
ATOM 1604 O O . GLY B 1 53 ? 9.648 -2.334 14.328 1 77.12 53 GLY B O 1
ATOM 1605 N N . SER B 1 54 ? 7.473 -2.662 14.539 1 79.38 54 SER B N 1
ATOM 1606 C CA . SER B 1 54 ? 7.672 -4.012 15.062 1 79.38 54 SER B CA 1
ATOM 1607 C C . SER B 1 54 ? 8.078 -4.977 13.953 1 79.38 54 SER B C 1
ATOM 1609 O O . SER B 1 54 ? 7.82 -4.723 12.773 1 79.38 54 SER B O 1
ATOM 1611 N N . LYS B 1 55 ? 8.875 -5.949 14.453 1 79.94 55 LYS B N 1
ATOM 1612 C CA . LYS B 1 55 ? 9.305 -6.992 13.531 1 79.94 55 LYS B CA 1
ATOM 1613 C C . LYS B 1 55 ? 8.867 -8.375 14.016 1 79.94 55 LYS B C 1
ATOM 1615 O O . LYS B 1 55 ? 8.82 -8.625 15.219 1 79.94 55 LYS B O 1
ATOM 1620 N N . THR B 1 56 ? 8.516 -9.109 13.055 1 80.19 56 THR B N 1
ATOM 1621 C CA . THR B 1 56 ? 8.258 -10.5 13.414 1 80.19 56 THR B CA 1
ATOM 1622 C C . THR B 1 56 ? 9.562 -11.266 13.602 1 80.19 56 THR B C 1
ATOM 1624 O O . THR B 1 56 ? 10.641 -10.766 13.266 1 80.19 56 THR B O 1
ATOM 1627 N N . LYS B 1 57 ? 9.391 -12.406 14.195 1 84.75 57 LYS B N 1
ATOM 1628 C CA . LYS B 1 57 ? 10.508 -13.336 14.117 1 84.75 57 LYS B CA 1
ATOM 1629 C C . LYS B 1 57 ? 10.742 -13.797 12.688 1 84.75 57 LYS B C 1
ATOM 1631 O O . LYS B 1 57 ? 9.852 -13.688 11.836 1 84.75 57 LYS B O 1
ATOM 1636 N N . GLN B 1 58 ? 11.984 -14.133 12.508 1 88.44 58 GLN B N 1
ATOM 16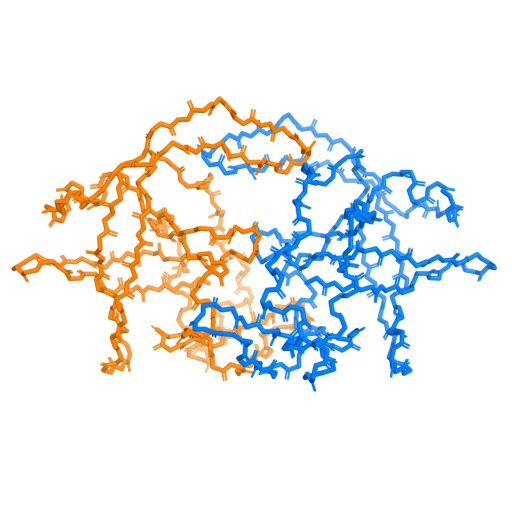37 C CA . GLN B 1 58 ? 12.273 -14.695 11.195 1 88.44 58 GLN B CA 1
ATOM 1638 C C . GLN B 1 58 ? 11.445 -15.953 10.945 1 88.44 58 GLN B C 1
ATOM 1640 O O . GLN B 1 58 ? 11.352 -16.828 11.805 1 88.44 58 GLN B O 1
ATOM 1645 N N . GLU B 1 59 ? 10.828 -16.016 9.789 1 91.25 59 GLU B N 1
ATOM 1646 C CA . GLU B 1 59 ? 9.984 -17.156 9.43 1 91.25 59 GLU B CA 1
ATOM 1647 C C . GLU B 1 59 ? 10.328 -17.688 8.039 1 91.25 59 GLU B C 1
ATOM 1649 O O . GLU B 1 59 ? 10.672 -16.906 7.145 1 91.25 59 GLU B O 1
ATOM 1654 N N . SER B 1 60 ? 10.258 -18.969 7.914 1 94.5 60 SER B N 1
ATOM 1655 C CA . SER B 1 60 ? 10.453 -19.609 6.617 1 94.5 60 SER B CA 1
ATOM 1656 C C . SER B 1 60 ? 9.156 -19.625 5.812 1 94.5 60 SER B C 1
ATOM 1658 O O . SER B 1 60 ? 8.094 -19.938 6.348 1 94.5 60 SER B O 1
ATOM 1660 N N . HIS B 1 61 ? 9.281 -19.281 4.562 1 96.56 61 HIS B N 1
ATOM 1661 C CA . HIS B 1 61 ? 8.156 -19.297 3.637 1 96.56 61 HIS B CA 1
ATOM 1662 C C . HIS B 1 61 ? 8.469 -20.109 2.389 1 96.56 61 HIS B C 1
ATOM 1664 O O . HIS B 1 61 ? 9.578 -20.031 1.858 1 96.56 61 HIS B O 1
ATOM 1670 N N . ASN B 1 62 ? 7.547 -20.938 2.006 1 98.06 62 ASN B N 1
ATOM 1671 C CA . ASN B 1 62 ? 7.648 -21.531 0.672 1 98.06 62 ASN B CA 1
ATOM 1672 C C . ASN B 1 62 ? 7.387 -20.484 -0.414 1 98.06 62 ASN B C 1
ATOM 1674 O O . ASN B 1 62 ? 6.559 -19.594 -0.239 1 98.06 62 ASN B O 1
ATOM 1678 N N . VAL B 1 63 ? 8.164 -20.594 -1.475 1 97.69 63 VAL B N 1
ATOM 1679 C CA . VAL B 1 63 ? 7.977 -19.734 -2.637 1 97.69 63 VAL B CA 1
ATOM 1680 C C . VAL B 1 63 ? 7.273 -20.516 -3.748 1 97.69 63 VAL B C 1
ATOM 1682 O O . VAL B 1 63 ? 7.637 -21.656 -4.043 1 97.69 63 VAL B O 1
ATOM 1685 N N . TYR B 1 64 ? 6.223 -19.906 -4.324 1 97.69 64 TYR B N 1
ATOM 1686 C CA . TYR B 1 64 ? 5.492 -20.516 -5.434 1 97.69 64 TYR B CA 1
ATOM 1687 C C . TYR B 1 64 ? 5.527 -19.625 -6.664 1 97.69 64 TYR B C 1
ATOM 1689 O O . TYR B 1 64 ? 5.559 -18.391 -6.543 1 97.69 64 TYR B O 1
ATOM 1697 N N . SER B 1 65 ? 5.598 -20.234 -7.781 1 96.44 65 SER B N 1
ATOM 1698 C CA . SER B 1 65 ? 5.332 -19.547 -9.039 1 96.44 65 SER B CA 1
ATOM 1699 C C . SER B 1 65 ? 3.896 -19.766 -9.5 1 96.44 65 SER B C 1
ATOM 1701 O O . SER B 1 65 ? 3.48 -20.906 -9.711 1 96.44 65 SER B O 1
ATOM 1703 N N . ILE B 1 66 ? 3.189 -18.672 -9.633 1 96.38 66 ILE B N 1
ATOM 1704 C CA . ILE B 1 66 ? 1.79 -18.844 -10.008 1 96.38 66 ILE B CA 1
ATOM 1705 C C . ILE B 1 66 ? 1.463 -17.938 -11.203 1 96.38 66 ILE B C 1
ATOM 1707 O O . ILE B 1 66 ? 2.137 -16.938 -11.43 1 96.38 66 ILE B O 1
ATOM 1711 N N . THR B 1 67 ? 0.456 -18.344 -11.906 1 96.25 67 THR B N 1
ATOM 1712 C CA . THR B 1 67 ? -0.072 -17.531 -13 1 96.25 67 THR B CA 1
ATOM 1713 C C . THR B 1 67 ? -1.396 -16.875 -12.602 1 96.25 67 THR B C 1
ATOM 1715 O O . THR B 1 67 ? -2.344 -17.578 -12.219 1 96.25 67 THR B O 1
ATOM 1718 N N . LEU B 1 68 ? -1.388 -15.539 -12.656 1 96.12 68 LEU B N 1
ATOM 1719 C CA . LEU B 1 68 ? -2.617 -14.781 -12.453 1 96.12 68 LEU B CA 1
ATOM 1720 C C . LEU B 1 68 ? -3.338 -14.555 -13.773 1 96.12 68 LEU B C 1
ATOM 1722 O O . LEU B 1 68 ? -2.705 -14.234 -14.789 1 96.12 68 LEU B O 1
ATOM 1726 N N . GLN B 1 69 ? -4.609 -14.719 -13.688 1 95.75 69 GLN B N 1
ATOM 1727 C CA . GLN B 1 69 ? -5.422 -14.438 -14.867 1 95.75 69 GLN B CA 1
ATOM 1728 C C . GLN B 1 69 ? -6.566 -13.477 -14.539 1 95.75 69 GLN B C 1
ATOM 1730 O O . GLN B 1 69 ? -7.258 -13.664 -13.531 1 95.75 69 GLN B O 1
ATOM 1735 N N . SER B 1 70 ? -6.684 -12.461 -15.352 1 95.44 70 SER B N 1
ATOM 1736 C CA . SER B 1 70 ? -7.812 -11.539 -15.227 1 95.44 70 SER B CA 1
ATOM 1737 C C . SER B 1 70 ? -9.141 -12.258 -15.461 1 95.44 70 SER B C 1
ATOM 1739 O O . SER B 1 70 ? -9.227 -13.125 -16.328 1 95.44 70 SER B O 1
ATOM 1741 N N . LEU B 1 71 ? -10.094 -11.875 -14.688 1 91.31 71 LEU B N 1
ATOM 1742 C CA . LEU B 1 71 ? -11.43 -12.414 -14.906 1 91.31 71 LEU B CA 1
ATOM 1743 C C . LEU B 1 71 ? -12.156 -11.641 -16 1 91.31 71 LEU B C 1
ATOM 1745 O O . LEU B 1 71 ? -13.188 -12.094 -16.5 1 91.31 71 LEU B O 1
ATOM 1749 N N . CYS B 1 72 ? -11.609 -10.508 -16.406 1 89.06 72 CYS B N 1
ATOM 1750 C CA . CYS B 1 72 ? -12.336 -9.602 -17.297 1 89.06 72 CYS B CA 1
ATOM 1751 C C . CYS B 1 72 ? -11.617 -9.469 -18.625 1 89.06 72 CYS B C 1
ATOM 1753 O O . CYS B 1 72 ? -12.086 -8.75 -19.516 1 89.06 72 CYS B O 1
ATOM 1755 N N . SER B 1 73 ? -10.445 -10.055 -18.781 1 91.94 73 SER B N 1
ATOM 1756 C CA . SER B 1 73 ? -9.664 -10 -20.016 1 91.94 73 SER B CA 1
ATOM 1757 C C . SER B 1 73 ? -8.828 -11.258 -20.188 1 91.94 73 SER B C 1
ATOM 1759 O O . SER B 1 73 ? -8.938 -12.203 -19.406 1 91.94 73 SER B O 1
ATOM 1761 N N . ASN B 1 74 ? -8.023 -11.305 -21.234 1 94.06 74 ASN B N 1
ATOM 1762 C CA . ASN B 1 74 ? -7.152 -12.445 -21.484 1 94.06 74 ASN B CA 1
ATOM 1763 C C . ASN B 1 74 ? -5.777 -12.25 -20.859 1 94.06 74 ASN B C 1
ATOM 1765 O O . ASN B 1 74 ? -4.867 -13.055 -21.078 1 94.06 74 ASN B O 1
ATOM 1769 N N . PHE B 1 75 ? -5.754 -11.258 -20.078 1 95.06 75 PHE B N 1
ATOM 1770 C CA . PHE B 1 75 ? -4.461 -10.945 -19.484 1 95.06 75 PHE B CA 1
ATOM 1771 C C . PHE B 1 75 ? -4.047 -12.031 -18.5 1 95.06 75 PHE B C 1
ATOM 1773 O O . PHE B 1 75 ? -4.848 -12.461 -17.672 1 95.06 75 PHE B O 1
ATOM 1780 N N . LYS B 1 76 ? -2.797 -12.422 -18.656 1 95.75 76 LYS B N 1
ATOM 1781 C CA . LYS B 1 76 ? -2.146 -13.359 -17.75 1 95.75 76 LYS B CA 1
ATOM 1782 C C . LYS B 1 76 ? -0.763 -12.859 -17.344 1 95.75 76 LYS B C 1
ATOM 1784 O O . LYS B 1 76 ? -0.073 -12.219 -18.125 1 95.75 76 LYS B O 1
ATOM 1789 N N . HIS B 1 77 ? -0.407 -13.148 -16.141 1 95.06 77 HIS B N 1
ATOM 1790 C CA . HIS B 1 77 ? 0.917 -12.758 -15.672 1 95.06 77 HIS B CA 1
ATOM 1791 C C . HIS B 1 77 ? 1.429 -13.719 -14.609 1 95.06 77 HIS B C 1
ATOM 1793 O O . HIS B 1 77 ? 0.698 -14.062 -13.68 1 95.06 77 HIS B O 1
ATOM 1799 N N . ASN B 1 78 ? 2.67 -14.148 -14.789 1 95.5 78 ASN B N 1
ATOM 1800 C CA . ASN B 1 78 ? 3.303 -15.008 -13.797 1 95.5 78 ASN B CA 1
ATOM 1801 C C . ASN B 1 78 ? 3.963 -14.203 -12.688 1 95.5 78 ASN B C 1
ATOM 1803 O O . ASN B 1 78 ? 4.652 -13.211 -12.961 1 95.5 78 ASN B O 1
ATOM 1807 N N . ILE B 1 79 ? 3.73 -14.656 -11.477 1 94.69 79 ILE B N 1
ATOM 1808 C CA . ILE B 1 79 ? 4.402 -13.992 -10.367 1 94.69 79 ILE B CA 1
ATOM 1809 C C . ILE B 1 79 ? 4.93 -15.031 -9.383 1 94.69 79 ILE B C 1
ATOM 1811 O O . ILE B 1 79 ? 4.484 -16.188 -9.391 1 94.69 79 ILE B O 1
ATOM 1815 N N . SER B 1 80 ? 5.871 -14.586 -8.578 1 95.94 80 SER B N 1
ATOM 1816 C CA . SER B 1 80 ? 6.359 -15.359 -7.438 1 95.94 80 SER B CA 1
ATOM 1817 C C . SER B 1 80 ? 5.727 -14.875 -6.137 1 95.94 80 SER B C 1
ATOM 1819 O O . SER B 1 80 ? 5.664 -13.672 -5.879 1 95.94 80 SER B O 1
ATOM 1821 N N . VAL B 1 81 ? 5.23 -15.836 -5.367 1 96.75 81 VAL B N 1
ATOM 1822 C CA . VAL B 1 81 ? 4.578 -15.477 -4.113 1 96.75 81 VAL B CA 1
ATOM 1823 C C . VAL B 1 81 ? 5.125 -16.328 -2.977 1 96.75 81 VAL B C 1
ATOM 1825 O O . VAL B 1 81 ? 5.527 -17.484 -3.191 1 96.75 81 VAL B O 1
ATOM 1828 N N . LEU B 1 82 ? 5.117 -15.766 -1.807 1 97.12 82 LEU B N 1
ATOM 1829 C CA . LEU B 1 82 ? 5.473 -16.469 -0.577 1 97.12 82 LEU B CA 1
ATOM 1830 C C . LEU B 1 82 ? 4.227 -16.875 0.199 1 97.12 82 LEU B C 1
ATOM 1832 O O . LEU B 1 82 ? 3.262 -16.109 0.28 1 97.12 82 LEU B O 1
ATOM 1836 N N . ASP B 1 83 ? 4.238 -18.047 0.798 1 97.56 83 ASP B N 1
ATOM 1837 C CA . ASP B 1 83 ? 3.045 -18.453 1.531 1 97.56 83 ASP B CA 1
ATOM 1838 C C . ASP B 1 83 ? 3.047 -17.891 2.949 1 97.56 83 ASP B C 1
ATOM 1840 O O . ASP B 1 83 ? 4.105 -17.719 3.555 1 97.56 83 ASP B O 1
ATOM 1844 N N . VAL B 1 84 ? 1.908 -17.547 3.432 1 95.31 84 VAL B N 1
ATOM 1845 C CA . VAL B 1 84 ? 1.669 -17.141 4.809 1 95.31 84 VAL B CA 1
ATOM 1846 C C . VAL B 1 84 ? 0.364 -17.75 5.316 1 95.31 84 VAL B C 1
ATOM 1848 O O . VAL B 1 84 ? -0.519 -18.078 4.523 1 95.31 84 VAL B O 1
ATOM 1851 N N . LYS B 1 85 ? 0.264 -17.891 6.652 1 92.94 85 LYS B N 1
ATOM 1852 C CA . LYS B 1 85 ? -0.97 -18.422 7.219 1 92.94 85 LYS B CA 1
ATOM 1853 C C . LYS B 1 85 ? -2.115 -17.422 7.094 1 92.94 85 LYS B C 1
ATOM 1855 O O . LYS B 1 85 ? -3.25 -17.812 6.801 1 92.94 85 LYS B O 1
ATOM 1860 N N . LYS B 1 86 ? -1.818 -16.156 7.363 1 90.06 86 LYS B N 1
ATOM 1861 C CA . LYS B 1 86 ? -2.797 -15.07 7.316 1 90.06 86 LYS B CA 1
ATOM 1862 C C . LYS B 1 86 ? -2.182 -13.789 6.75 1 90.06 86 LYS B C 1
ATOM 1864 O O . LYS B 1 86 ? -1.041 -13.453 7.074 1 90.06 86 LYS B O 1
ATOM 1869 N N . ILE B 1 87 ? -2.852 -13.172 5.855 1 87.81 87 ILE B N 1
ATOM 1870 C CA . ILE B 1 87 ? -2.359 -11.914 5.293 1 87.81 87 ILE B CA 1
ATOM 1871 C C . ILE B 1 87 ? -2.848 -10.742 6.137 1 87.81 87 ILE B C 1
ATOM 1873 O O . ILE B 1 87 ? -2.041 -9.977 6.668 1 87.81 87 ILE B O 1
ATOM 1877 N N . CYS B 1 88 ? -4.039 -10.445 6.184 1 77.06 88 CYS B N 1
ATOM 1878 C CA . CYS B 1 88 ? -4.559 -9.367 7.016 1 77.06 88 CYS B CA 1
ATOM 1879 C C . CYS B 1 88 ? -5.812 -9.805 7.762 1 77.06 88 CYS B C 1
ATOM 1881 O O . CYS B 1 88 ? -6.402 -10.836 7.434 1 77.06 88 CYS B O 1
ATOM 1883 N N . GLY B 1 89 ? -5.988 -9.125 8.852 1 60.12 89 GLY B N 1
ATOM 1884 C CA . GLY B 1 89 ? -7.242 -9.383 9.547 1 60.12 89 GLY B CA 1
ATOM 1885 C C . GLY B 1 89 ? -8.461 -9.094 8.695 1 60.12 89 GLY B C 1
ATOM 1886 O O . GLY B 1 89 ? -8.344 -8.734 7.527 1 60.12 89 GLY B O 1
ATOM 1887 N N . ASP B 1 90 ? -9.664 -9.422 9.195 1 52.84 90 ASP B N 1
ATOM 1888 C CA . ASP B 1 90 ? -10.922 -9.203 8.5 1 52.84 90 ASP B CA 1
ATOM 1889 C C . ASP B 1 90 ? -11.055 -7.746 8.055 1 52.84 90 ASP B C 1
ATOM 1891 O O . ASP B 1 90 ? -11.078 -6.836 8.891 1 52.84 90 ASP B O 1
ATOM 1895 N N . ILE B 1 91 ? -10.422 -7.395 6.938 1 53.59 91 ILE B N 1
ATOM 1896 C CA . ILE B 1 91 ? -10.703 -6.07 6.395 1 53.59 91 ILE B CA 1
ATOM 1897 C C . ILE B 1 91 ? -12.195 -5.945 6.078 1 53.59 91 ILE B C 1
ATOM 1899 O O . ILE B 1 91 ? -12.734 -6.734 5.301 1 53.59 91 ILE B O 1
ATOM 1903 N N . PRO B 1 92 ? -12.852 -5.172 6.922 1 49.16 92 PRO B N 1
ATOM 1904 C CA . PRO B 1 92 ? -14.266 -5.062 6.57 1 49.16 92 PRO B CA 1
ATOM 1905 C C . PRO B 1 92 ? -14.484 -4.656 5.113 1 49.16 92 PRO B C 1
ATOM 1907 O O . PRO B 1 92 ? -13.672 -3.912 4.551 1 49.16 92 PRO B O 1
ATOM 1910 N N . PRO B 1 93 ? -15.375 -5.395 4.477 1 47.34 93 PRO B N 1
ATOM 1911 C CA . PRO B 1 93 ? -15.719 -4.906 3.139 1 47.34 93 PRO B CA 1
ATOM 1912 C C . PRO B 1 93 ? -16.047 -3.412 3.121 1 47.34 93 PRO B C 1
ATOM 1914 O O . PRO B 1 93 ? -16.453 -2.854 4.145 1 47.34 93 PRO B O 1
ATOM 1917 N N . VAL B 1 94 ? -15.398 -2.666 2.295 1 45.97 94 VAL B N 1
ATOM 1918 C CA . VAL B 1 94 ? -15.82 -1.277 2.158 1 45.97 94 VAL B CA 1
ATOM 1919 C C . VAL B 1 94 ? -17.344 -1.191 2.229 1 45.97 94 VAL B C 1
ATOM 1921 O O . VAL B 1 94 ? -18.047 -1.761 1.387 1 45.97 94 VAL B O 1
ATOM 1924 N N . HIS B 1 95 ? -17.953 -1.305 3.414 1 41.75 95 HIS B N 1
ATOM 1925 C CA . HIS B 1 95 ? -19.406 -1.203 3.57 1 41.75 95 HIS B CA 1
ATOM 1926 C C . HIS B 1 95 ? -19.891 0.226 3.344 1 41.75 95 HIS B C 1
ATOM 1928 O O . HIS B 1 95 ? -20.078 0.979 4.301 1 41.75 95 HIS B O 1
ATOM 1934 N N . ASN B 1 96 ? -19.219 0.923 2.59 1 44.75 96 ASN B N 1
ATOM 1935 C CA . ASN B 1 96 ? -19.953 2.174 2.422 1 44.75 96 ASN B CA 1
ATOM 1936 C C . ASN B 1 96 ? -21.125 2.01 1.466 1 44.75 96 ASN B C 1
ATOM 1938 O O . ASN B 1 96 ? -20.938 1.856 0.258 1 44.75 96 ASN B O 1
ATOM 1942 N N . PRO B 1 97 ? -22.234 1.7 2.035 1 46.5 97 PRO B N 1
ATOM 1943 C CA . PRO B 1 97 ? -23.438 1.554 1.227 1 46.5 97 PRO B CA 1
ATOM 1944 C C . PRO B 1 97 ? -23.531 2.576 0.095 1 46.5 97 PRO B C 1
ATOM 1946 O O . PRO B 1 97 ? -24.156 2.314 -0.934 1 46.5 97 PRO B O 1
ATOM 1949 N N . ASN B 1 98 ? -22.953 3.672 0.33 1 50.25 98 ASN B N 1
ATOM 1950 C CA . ASN B 1 98 ? -23.141 4.715 -0.676 1 50.25 98 ASN B CA 1
ATOM 1951 C C . ASN B 1 98 ? -22.141 4.562 -1.82 1 50.25 98 ASN B C 1
ATOM 1953 O O . ASN B 1 98 ? -22.266 5.227 -2.85 1 50.25 98 ASN B O 1
ATOM 1957 N N . ILE B 1 99 ? -21.203 3.727 -1.616 1 53.56 99 ILE B N 1
ATOM 1958 C CA . ILE B 1 99 ? -20.172 3.588 -2.633 1 53.56 99 ILE B CA 1
ATOM 1959 C C . ILE B 1 99 ? -20.531 2.459 -3.594 1 53.56 99 ILE B C 1
ATOM 1961 O O . ILE B 1 99 ? -20.125 2.469 -4.758 1 53.56 99 ILE B O 1
ATOM 1965 N N . ASN B 1 100 ? -21.344 1.556 -3.09 1 54.06 100 ASN B N 1
ATOM 1966 C CA . ASN B 1 100 ? -21.703 0.377 -3.867 1 54.06 100 ASN B CA 1
ATOM 1967 C C . ASN B 1 100 ? -22.328 0.761 -5.211 1 54.06 100 ASN B C 1
ATOM 1969 O O . ASN B 1 100 ? -21.938 0.223 -6.25 1 54.06 100 ASN B O 1
ATOM 1973 N N . PRO B 1 101 ? -23.297 1.615 -5.047 1 51.53 101 PRO B N 1
ATOM 1974 C CA . PRO B 1 101 ? -23.891 1.98 -6.34 1 51.53 101 PRO B CA 1
ATOM 1975 C C . PRO B 1 101 ? -22.875 2.615 -7.289 1 51.53 101 PRO B C 1
ATOM 1977 O O . PRO B 1 101 ? -22.938 2.404 -8.5 1 51.53 101 PRO B O 1
ATOM 1980 N N . ILE B 1 102 ? -21.953 3.305 -6.816 1 49.97 102 ILE B N 1
ATOM 1981 C CA . ILE B 1 102 ? -20.969 4.004 -7.637 1 49.97 102 ILE B CA 1
ATOM 1982 C C . ILE B 1 102 ? -19.984 3.002 -8.234 1 49.97 102 ILE B C 1
ATOM 1984 O O . ILE B 1 102 ? -19.641 3.086 -9.414 1 49.97 102 ILE B O 1
ATOM 1988 N N . LEU B 1 103 ? -19.625 2.123 -7.43 1 53.03 103 LEU B N 1
ATOM 1989 C CA . LEU B 1 103 ? -18.703 1.087 -7.895 1 53.03 103 LEU B CA 1
ATOM 1990 C C . LEU B 1 103 ? -19.344 0.261 -9.008 1 53.03 103 LEU B C 1
ATOM 1992 O O . LEU B 1 103 ? -18.672 -0.083 -9.992 1 53.03 103 LEU B O 1
ATOM 1996 N N . LYS B 1 104 ? -20.688 -0.074 -8.797 1 49.47 104 LYS B N 1
ATOM 1997 C CA . LYS B 1 104 ? -21.422 -0.806 -9.828 1 49.47 104 LYS B CA 1
ATOM 1998 C C . LYS B 1 104 ? -21.484 -0.02 -11.133 1 49.47 104 LYS B C 1
ATOM 2000 O O . LYS B 1 104 ? -21.328 -0.592 -12.211 1 49.47 104 LYS B O 1
ATOM 2005 N N . ARG B 1 105 ? -21.766 1.188 -10.906 1 51.03 105 ARG B N 1
ATOM 2006 C CA . ARG B 1 105 ? -21.906 2.021 -12.102 1 51.03 105 ARG B C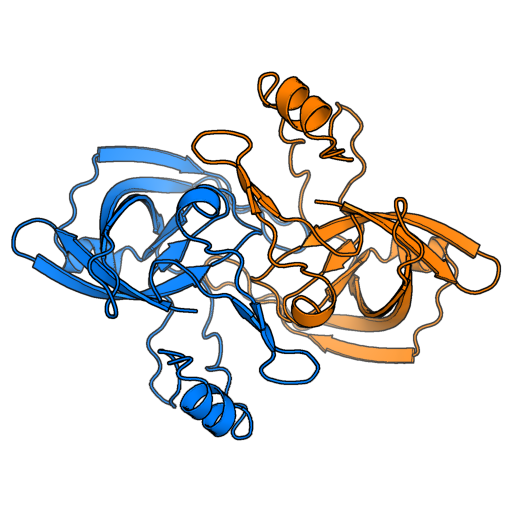A 1
ATOM 2007 C C . ARG B 1 105 ? -20.578 2.115 -12.859 1 51.03 105 ARG B C 1
ATOM 2009 O O . ARG B 1 105 ? -20.562 2.188 -14.086 1 51.03 105 ARG B O 1
ATOM 2016 N N . LYS B 1 106 ? -19.672 2.209 -12.109 1 48.84 106 LYS B N 1
ATOM 2017 C CA . LYS B 1 106 ? -18.391 2.418 -12.781 1 48.84 106 LYS B CA 1
ATOM 2018 C C . LYS B 1 106 ? -17.719 1.089 -13.117 1 48.84 106 LYS B C 1
ATOM 2020 O O . LYS B 1 106 ? -16.562 1.061 -13.539 1 48.84 106 LYS B O 1
ATOM 2025 N N . ASN B 1 107 ? -18.547 0.015 -13.055 1 45.03 107 ASN B N 1
ATOM 2026 C CA . ASN B 1 107 ? -18.125 -1.354 -13.336 1 45.03 107 ASN B CA 1
ATOM 2027 C C . ASN B 1 107 ? -16.859 -1.724 -12.539 1 45.03 107 ASN B C 1
ATOM 2029 O O . ASN B 1 107 ? -15.945 -2.344 -13.078 1 45.03 107 ASN B O 1
ATOM 2033 N N . VAL B 1 108 ? -16.688 -0.936 -11.625 1 47.34 108 VAL B N 1
ATOM 2034 C CA . VAL B 1 108 ? -15.68 -1.36 -10.648 1 47.34 108 VAL B CA 1
ATOM 2035 C C . VAL B 1 108 ? -16.25 -2.463 -9.766 1 47.34 108 VAL B C 1
ATOM 2037 O O . VAL B 1 108 ? -17.25 -2.252 -9.07 1 47.34 108 VAL B O 1
ATOM 2040 N N . HIS B 1 109 ? -16.172 -3.695 -10.227 1 41.12 109 HIS B N 1
ATOM 2041 C CA . HIS B 1 109 ? -16.641 -4.816 -9.422 1 41.12 109 HIS B CA 1
ATOM 2042 C C . HIS B 1 109 ? -15.812 -4.977 -8.156 1 41.12 109 HIS B C 1
ATOM 2044 O O . HIS B 1 109 ? -14.617 -5.27 -8.227 1 41.12 109 HIS B O 1
ATOM 2050 N N . LEU B 1 110 ? -16.031 -4.102 -7.277 1 46.56 110 LEU B N 1
ATOM 2051 C CA . LEU B 1 110 ? -15.461 -4.488 -5.992 1 46.56 110 LEU B CA 1
ATOM 2052 C C . LEU B 1 110 ? -15.781 -5.941 -5.664 1 46.56 110 LEU B C 1
ATOM 2054 O O . LEU B 1 110 ? -16.953 -6.316 -5.574 1 46.56 110 LEU B O 1
ATOM 2058 N N . SER B 1 111 ? -15.078 -6.695 -6.191 1 43.44 111 SER B N 1
ATOM 2059 C CA . SER B 1 111 ? -15.352 -8.102 -5.918 1 43.44 111 SER B CA 1
ATOM 2060 C C . SER B 1 111 ? -15.688 -8.328 -4.445 1 43.44 111 SER B C 1
ATOM 2062 O O . SER B 1 111 ? -16.156 -9.398 -4.066 1 43.44 111 SER B O 1
ATOM 2064 N N . ASP B 1 112 ? -15.336 -7.367 -3.605 1 45.62 112 ASP B N 1
ATOM 2065 C CA . ASP B 1 112 ? -15.461 -7.648 -2.18 1 45.62 112 ASP B CA 1
ATOM 2066 C C . ASP B 1 112 ? -16.719 -7.004 -1.604 1 45.62 112 ASP B C 1
ATOM 2068 O O . ASP B 1 112 ? -16.734 -6.602 -0.439 1 45.62 112 ASP B O 1
ATOM 2072 N N . ILE B 1 113 ? -17.562 -6.672 -2.363 1 41.41 113 ILE B N 1
ATOM 2073 C CA . ILE B 1 113 ? -18.781 -6.074 -1.851 1 41.41 113 ILE B CA 1
ATOM 2074 C C . ILE B 1 113 ? -19.75 -7.172 -1.421 1 41.41 113 ILE B C 1
ATOM 2076 O O . ILE B 1 113 ? -19.922 -8.172 -2.121 1 41.41 113 ILE B O 1
ATOM 2080 N N . GLY B 1 114 ? -19.906 -7.293 -0.069 1 44.56 114 GLY B N 1
ATOM 2081 C CA . GLY B 1 114 ? -20.953 -8.078 0.58 1 44.56 114 GLY B CA 1
ATOM 2082 C C . GLY B 1 114 ? -20.484 -8.727 1.871 1 44.56 114 GLY B C 1
ATOM 2083 O O . GLY B 1 114 ? -19.312 -8.656 2.223 1 44.56 114 GLY B O 1
ATOM 2084 N N . GLU B 1 115 ? -21.344 -8.922 2.793 1 48.28 115 GLU B N 1
ATOM 2085 C CA . GLU B 1 115 ? -21.234 -9.539 4.109 1 48.28 115 GLU B CA 1
ATOM 2086 C C . GLU B 1 115 ? -20.312 -10.75 4.066 1 48.28 115 GLU B C 1
ATOM 2088 O O . GLU B 1 115 ? -19.641 -11.062 5.059 1 48.28 115 GLU B O 1
ATOM 2093 N N . ASP B 1 116 ? -20.266 -11.422 2.961 1 51.94 116 ASP B N 1
ATOM 2094 C CA . ASP B 1 116 ? -19.547 -12.688 2.865 1 51.94 116 ASP B CA 1
ATOM 2095 C C . ASP B 1 116 ? -18.297 -12.555 2.002 1 51.94 116 ASP B C 1
ATOM 2097 O O . ASP B 1 116 ? -17.938 -13.484 1.274 1 51.94 116 ASP B O 1
ATOM 2101 N N . THR B 1 117 ? -17.688 -11.375 2.199 1 58.28 117 THR B N 1
ATOM 2102 C CA . THR B 1 117 ? -16.562 -11.273 1.281 1 58.28 117 THR B CA 1
ATOM 2103 C C . THR B 1 117 ? -15.383 -12.109 1.772 1 58.28 117 THR B C 1
ATOM 2105 O O . THR B 1 117 ? -15.039 -12.062 2.955 1 58.28 117 THR B O 1
ATOM 2108 N N . PRO B 1 118 ? -14.961 -13.023 0.875 1 65.94 118 PRO B N 1
ATOM 2109 C CA . PRO B 1 118 ? -13.828 -13.867 1.253 1 65.94 118 PRO B CA 1
ATOM 2110 C C . PRO B 1 118 ? -12.633 -13.055 1.748 1 65.94 118 PRO B C 1
ATOM 2112 O O . PRO B 1 118 ? -12.492 -11.883 1.405 1 65.94 118 PRO B O 1
ATOM 2115 N N . GLU B 1 119 ? -11.992 -13.641 2.688 1 79.62 119 GLU B N 1
ATOM 2116 C CA . GLU B 1 119 ? -10.742 -13.086 3.197 1 79.62 119 GLU B CA 1
ATOM 2117 C C . GLU B 1 119 ? -9.727 -12.875 2.072 1 79.62 119 GLU B C 1
ATOM 2119 O O . GLU B 1 119 ? -9.812 -13.523 1.027 1 79.62 119 GLU B O 1
ATOM 2124 N N . ILE B 1 120 ? -8.891 -11.977 2.223 1 87.88 120 ILE B N 1
ATOM 2125 C CA . ILE B 1 120 ? -7.797 -11.766 1.281 1 87.88 120 ILE B CA 1
ATOM 2126 C C . ILE B 1 120 ? -6.922 -13.016 1.215 1 87.88 120 ILE B C 1
ATOM 2128 O O . ILE B 1 120 ? -6.422 -13.484 2.238 1 87.88 120 ILE B O 1
ATOM 2132 N N . GLY B 1 121 ? -6.863 -13.508 -0.005 1 92.75 121 GLY B N 1
ATOM 2133 C CA . GLY B 1 121 ? -6.07 -14.711 -0.179 1 92.75 121 GLY B CA 1
ATOM 2134 C C . GLY B 1 121 ? -4.727 -14.453 -0.835 1 92.75 121 GLY B C 1
ATOM 2135 O O . GLY B 1 121 ? -3.834 -15.297 -0.788 1 92.75 121 GLY B O 1
ATOM 2136 N N . LEU B 1 122 ? -4.633 -13.297 -1.441 1 94.75 122 LEU B N 1
ATOM 2137 C CA . LEU B 1 122 ? -3.443 -12.938 -2.207 1 94.75 122 LEU B CA 1
ATOM 2138 C C . LEU B 1 122 ? -3.062 -11.477 -1.963 1 94.75 122 LEU B C 1
ATOM 2140 O O . LEU B 1 122 ? -3.91 -10.586 -2.053 1 94.75 122 LEU B O 1
ATOM 2144 N N . LEU B 1 123 ? -1.852 -11.242 -1.548 1 92.5 123 LEU B N 1
ATOM 2145 C CA . LEU B 1 123 ? -1.302 -9.898 -1.44 1 92.5 123 LEU B CA 1
ATOM 2146 C C . LEU B 1 123 ? -0.263 -9.648 -2.527 1 92.5 123 LEU B C 1
ATOM 2148 O O . LEU B 1 123 ? 0.713 -10.391 -2.645 1 92.5 123 LEU B O 1
ATOM 2152 N N . ILE B 1 124 ? -0.534 -8.672 -3.338 1 92.44 124 ILE B N 1
ATOM 2153 C CA . ILE B 1 124 ? 0.405 -8.305 -4.391 1 92.44 124 ILE B CA 1
ATOM 2154 C C . ILE B 1 124 ? 1.2 -7.07 -3.967 1 92.44 124 ILE B C 1
ATOM 2156 O O . ILE B 1 124 ? 0.637 -5.988 -3.805 1 92.44 124 ILE B O 1
ATOM 2160 N N . GLY B 1 125 ? 2.459 -7.309 -3.809 1 88.81 125 GLY B N 1
ATOM 2161 C CA . GLY B 1 125 ? 3.332 -6.238 -3.359 1 88.81 125 GLY B CA 1
ATOM 2162 C C . GLY B 1 125 ? 3.771 -5.312 -4.48 1 88.81 125 GLY B C 1
ATOM 2163 O O . GLY B 1 125 ? 3.254 -5.395 -5.598 1 88.81 125 GLY B O 1
ATOM 2164 N N . ALA B 1 126 ? 4.754 -4.453 -4.113 1 83.38 126 ALA B N 1
ATOM 2165 C CA . ALA B 1 126 ? 5.238 -3.432 -5.039 1 83.38 126 ALA B CA 1
ATOM 2166 C C . ALA B 1 126 ? 6.047 -4.055 -6.172 1 83.38 126 ALA B C 1
ATOM 2168 O O . ALA B 1 126 ? 6.227 -3.439 -7.227 1 83.38 126 ALA B O 1
ATOM 2169 N N . ASP B 1 127 ? 6.477 -5.297 -6.039 1 82.62 127 ASP B N 1
ATOM 2170 C CA . ASP B 1 127 ? 7.352 -5.965 -7 1 82.62 127 ASP B CA 1
ATOM 2171 C C . ASP B 1 127 ? 6.613 -6.25 -8.305 1 82.62 127 ASP B C 1
ATOM 2173 O O . ASP B 1 127 ? 7.238 -6.453 -9.352 1 82.62 127 ASP B O 1
ATOM 2177 N N . TYR B 1 128 ? 5.316 -6.094 -8.312 1 89.94 128 TYR B N 1
ATOM 2178 C CA . TYR B 1 128 ? 4.609 -6.414 -9.547 1 89.94 128 TYR B CA 1
ATOM 2179 C C . TYR B 1 128 ? 3.748 -5.242 -10.008 1 89.94 128 TYR B C 1
ATOM 2181 O O . TYR B 1 128 ? 2.955 -5.375 -10.938 1 89.94 128 TYR B O 1
ATOM 2189 N N . LEU B 1 129 ? 3.84 -4.16 -9.344 1 86.44 129 LEU B N 1
ATOM 2190 C CA . LEU B 1 129 ? 3.002 -3.014 -9.68 1 86.44 129 LEU B CA 1
ATOM 2191 C C . LEU B 1 129 ? 3.26 -2.559 -11.117 1 86.44 129 LEU B C 1
ATOM 2193 O O . LEU B 1 129 ? 2.32 -2.242 -11.852 1 86.44 129 LEU B O 1
ATOM 2197 N N . GLY B 1 130 ? 4.477 -2.594 -11.508 1 84.5 130 GLY B N 1
ATOM 2198 C CA . GLY B 1 130 ? 4.816 -2.166 -12.852 1 84.5 130 GLY B CA 1
ATOM 2199 C C . GLY B 1 130 ? 4.145 -2.996 -13.93 1 84.5 130 GLY B C 1
ATOM 2200 O O . GLY B 1 130 ? 3.734 -2.467 -14.969 1 84.5 130 GLY B O 1
ATOM 2201 N N . ALA B 1 131 ? 3.979 -4.203 -13.641 1 89 131 ALA B N 1
ATOM 2202 C CA . ALA B 1 131 ? 3.418 -5.121 -14.633 1 89 131 ALA B CA 1
ATOM 2203 C C . ALA B 1 131 ? 1.892 -5.109 -14.586 1 89 131 ALA B C 1
ATOM 2205 O O . ALA B 1 131 ? 1.234 -5.438 -15.578 1 89 131 ALA B O 1
ATOM 2206 N N . LEU B 1 132 ? 1.317 -4.637 -13.484 1 92 132 LEU B N 1
ATOM 2207 C CA . LEU B 1 132 ? -0.099 -4.93 -13.289 1 92 132 LEU B CA 1
ATOM 2208 C C . LEU B 1 132 ? -0.928 -3.652 -13.312 1 92 132 LEU B C 1
ATOM 2210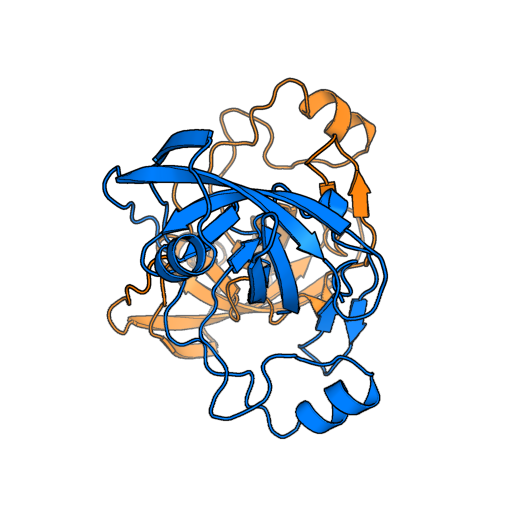 O O . LEU B 1 132 ? -2.139 -3.695 -13.547 1 92 132 LEU B O 1
ATOM 2214 N N . LEU B 1 133 ? -0.342 -2.553 -13.008 1 88.94 133 LEU B N 1
ATOM 2215 C CA . LEU B 1 133 ? -1.088 -1.299 -12.984 1 88.94 133 LEU B CA 1
ATOM 2216 C C . LEU B 1 133 ? -1.223 -0.721 -14.391 1 88.94 133 LEU B C 1
ATOM 2218 O O . LEU B 1 133 ? -0.275 -0.77 -15.18 1 88.94 133 LEU B O 1
ATOM 2222 N N . THR B 1 134 ? -2.348 -0.087 -14.672 1 88.56 134 THR B N 1
ATOM 2223 C CA . THR B 1 134 ? -2.57 0.513 -15.984 1 88.56 134 THR B CA 1
ATOM 2224 C C . THR B 1 134 ? -2.285 2.012 -15.945 1 88.56 134 THR B C 1
ATOM 2226 O O . THR B 1 134 ? -2.127 2.645 -17 1 88.56 134 THR B O 1
ATOM 2229 N N . GLY B 1 135 ? -2.359 2.621 -14.75 1 86.5 135 GLY B N 1
ATOM 2230 C CA . GLY B 1 135 ? -2.246 4.062 -14.602 1 86.5 135 GLY B CA 1
ATOM 2231 C C . GLY B 1 135 ? -3.59 4.77 -14.594 1 86.5 135 GLY B C 1
ATOM 2232 O O . GLY B 1 135 ? -3.662 5.977 -14.359 1 86.5 135 GLY B O 1
ATOM 2233 N N . THR B 1 136 ? -4.582 4.035 -14.859 1 86.44 136 THR B N 1
ATOM 2234 C CA . THR B 1 136 ? -5.918 4.621 -14.891 1 86.44 136 THR B CA 1
ATOM 2235 C C . THR B 1 136 ? -6.5 4.707 -13.484 1 86.44 136 THR B C 1
ATOM 2237 O O . THR B 1 136 ? -6.57 3.705 -12.773 1 86.44 136 THR B O 1
ATOM 2240 N N . ILE B 1 137 ? -6.828 5.863 -13.102 1 83.56 137 ILE B N 1
ATOM 2241 C CA . ILE B 1 137 ? -7.438 6.133 -11.805 1 83.56 137 ILE B CA 1
ATOM 2242 C C . ILE B 1 137 ? -8.844 6.691 -12 1 83.56 137 ILE B C 1
ATOM 2244 O O . ILE B 1 137 ? -9.039 7.641 -12.766 1 83.56 137 ILE B O 1
ATOM 2248 N N . GLU B 1 138 ? -9.789 6.059 -11.383 1 81.75 138 GLU B N 1
ATOM 2249 C CA . GLU B 1 138 ? -11.172 6.508 -11.469 1 81.75 138 GLU B CA 1
ATOM 2250 C C . GLU B 1 138 ? -11.688 6.977 -10.117 1 81.75 138 GLU B C 1
ATOM 2252 O O . GLU B 1 138 ? -11.695 6.211 -9.148 1 81.75 138 GLU B O 1
ATOM 2257 N N . PRO B 1 139 ? -12.086 8.211 -10.102 1 75.38 139 PRO B N 1
ATOM 2258 C CA . PRO B 1 139 ? -12.656 8.688 -8.844 1 75.38 139 PRO B CA 1
ATOM 2259 C C . PRO B 1 139 ? -13.969 7.984 -8.477 1 75.38 139 PRO B C 1
ATOM 2261 O O . PRO B 1 139 ? -14.82 7.781 -9.344 1 75.38 139 PRO B O 1
ATOM 2264 N N . ILE B 1 140 ? -14.086 7.43 -7.305 1 72.94 140 ILE B N 1
ATOM 2265 C CA . ILE B 1 140 ? -15.328 6.836 -6.812 1 72.94 140 ILE B CA 1
ATOM 2266 C C . ILE B 1 140 ? -16.109 7.863 -5.996 1 72.94 140 ILE B C 1
ATOM 2268 O O . ILE B 1 140 ? -17.312 8.023 -6.176 1 72.94 140 ILE B O 1
ATOM 2272 N N . ASP B 1 141 ? -15.438 8.453 -5.094 1 71.5 141 ASP B N 1
ATOM 2273 C CA . ASP B 1 141 ? -15.953 9.586 -4.336 1 71.5 141 ASP B CA 1
ATOM 2274 C C . ASP B 1 141 ? -14.836 10.57 -3.984 1 71.5 141 ASP B C 1
ATOM 2276 O O . ASP B 1 141 ? -13.812 10.625 -4.668 1 71.5 141 ASP B O 1
ATOM 2280 N N . ASN B 1 142 ? -15.086 11.453 -3.051 1 66.12 142 ASN B N 1
ATOM 2281 C CA . ASN B 1 142 ? -14.141 12.531 -2.77 1 66.12 142 ASN B CA 1
ATOM 2282 C C . ASN B 1 142 ? -12.789 11.984 -2.305 1 66.12 142 ASN B C 1
ATOM 2284 O O . ASN B 1 142 ? -11.75 12.602 -2.531 1 66.12 142 ASN B O 1
ATOM 2288 N N . ASN B 1 143 ? -12.734 10.719 -1.706 1 67.5 143 ASN B N 1
ATOM 2289 C CA . ASN B 1 143 ? -11.484 10.234 -1.114 1 67.5 143 ASN B CA 1
ATOM 2290 C C . ASN B 1 143 ? -11.148 8.82 -1.575 1 67.5 143 ASN B C 1
ATOM 2292 O O . ASN B 1 143 ? -10.133 8.258 -1.18 1 67.5 143 ASN B O 1
ATOM 2296 N N . LEU B 1 144 ? -12.133 8.32 -2.385 1 72.06 144 LEU B N 1
ATOM 2297 C CA . LEU B 1 144 ? -11.938 6.945 -2.82 1 72.06 144 LEU B CA 1
ATOM 2298 C C . LEU B 1 144 ? -11.742 6.875 -4.332 1 72.06 144 LEU B C 1
ATOM 2300 O O . LEU B 1 144 ? -12.492 7.5 -5.086 1 72.06 144 LEU B O 1
ATOM 2304 N N . VAL B 1 145 ? -10.688 6.23 -4.645 1 76.94 145 VAL B N 1
ATOM 2305 C CA . VAL B 1 145 ? -10.445 6.031 -6.07 1 76.94 145 VAL B CA 1
ATOM 2306 C C . VAL B 1 145 ? -10.297 4.539 -6.367 1 76.94 145 VAL B 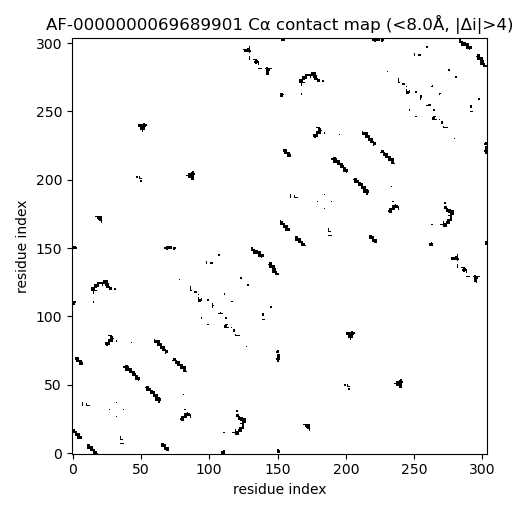C 1
ATOM 2308 O O . VAL B 1 145 ? -9.93 3.76 -5.488 1 76.94 145 VAL B O 1
ATOM 2311 N N . ALA B 1 146 ? -10.688 4.223 -7.531 1 79.25 146 ALA B N 1
ATOM 2312 C CA . ALA B 1 146 ? -10.383 2.904 -8.078 1 79.25 146 ALA B CA 1
ATOM 2313 C C . ALA B 1 146 ? -9.195 2.965 -9.031 1 79.25 146 ALA B C 1
ATOM 2315 O O . ALA B 1 146 ? -9.141 3.818 -9.922 1 79.25 146 ALA B O 1
ATOM 2316 N N . ILE B 1 147 ? -8.227 2.154 -8.695 1 82 147 ILE B N 1
ATOM 2317 C CA . ILE B 1 147 ? -7.082 2.035 -9.586 1 82 147 ILE B CA 1
ATOM 2318 C C . ILE B 1 147 ? -7.254 0.815 -10.484 1 82 147 ILE B C 1
ATOM 2320 O O . ILE B 1 147 ? -7.383 -0.311 -10 1 82 147 ILE B O 1
ATOM 2324 N N . LYS B 1 148 ? -7.277 1.083 -11.742 1 87.12 148 LYS B N 1
ATOM 2325 C CA . LYS B 1 148 ? -7.453 0.005 -12.711 1 87.12 148 LYS B CA 1
ATOM 2326 C C . LYS B 1 148 ? -6.172 -0.809 -12.867 1 87.12 148 LYS B C 1
ATOM 2328 O O . LYS B 1 148 ? -5.086 -0.245 -13 1 87.12 148 LYS B O 1
ATOM 2333 N N . THR B 1 149 ? -6.301 -2.062 -12.727 1 90.06 149 THR B N 1
ATOM 2334 C CA . THR B 1 149 ? -5.18 -2.963 -12.977 1 90.06 149 THR B CA 1
ATOM 2335 C C . THR B 1 149 ? -5.445 -3.83 -14.203 1 90.06 149 THR B C 1
ATOM 2337 O O . THR B 1 149 ? -6.57 -3.875 -14.711 1 90.06 149 THR B O 1
ATOM 2340 N N . LYS B 1 150 ? -4.426 -4.434 -14.727 1 93.31 150 LYS B N 1
ATOM 2341 C CA . LYS B 1 150 ? -4.57 -5.348 -15.859 1 93.31 150 LYS B CA 1
ATOM 2342 C C . LYS B 1 150 ? -5.336 -6.605 -15.453 1 93.31 150 LYS B C 1
ATOM 2344 O O . LYS B 1 150 ? -5.773 -7.371 -16.312 1 93.31 150 LYS B O 1
ATOM 2349 N N . LEU B 1 151 ? -5.488 -6.801 -14.195 1 92.19 151 LEU B N 1
ATOM 2350 C CA . LEU B 1 151 ? -6.234 -7.941 -13.68 1 92.19 151 LEU B CA 1
ATOM 2351 C C . LEU B 1 151 ? -7.703 -7.586 -13.477 1 92.19 151 LEU B C 1
ATOM 2353 O O . LEU B 1 151 ? -8.523 -8.453 -13.188 1 92.19 151 LEU B O 1
ATOM 2357 N N . GLY B 1 152 ? -8.023 -6.352 -13.672 1 85.25 152 GLY B N 1
ATOM 2358 C CA . GLY B 1 152 ? -9.375 -5.852 -13.477 1 85.25 152 GLY B CA 1
ATOM 2359 C C . GLY B 1 152 ? -9.422 -4.582 -12.641 1 85.25 152 GLY B C 1
ATOM 2360 O O . GLY B 1 152 ? -8.414 -4.18 -12.055 1 85.25 152 GLY B O 1
#

Secondary structure (DSSP, 8-state):
-EEEEEEETTEEEEEEEEE-TT-SS-EEEHHHHHHHT----EEEEE--B-TTS-BPPPEEEEEEEEEEEESSSS-EEEEEEEEES-SSS-------TTTHHHHHHTT---TT-STTPPPP-EEE-GGGHHHHEEEEEEE-SSS-EEEEETT-/-EEEEEEETTEEEEEEEEE-TT-SS-EEEHHHHHHTT----EEEEE--B-TTS-BPPPEEEEEEEEEEEESSSS-EEEEEEEEES-SSS-------TTTHHHHHHTT---TT-STTPPPP-EEE-GGGHHHHEEEEEEE-SSS-EEEEETT-

pLDDT: mean 81.2, std 17.22, range [41.12, 98.06]

Nearest PDB structures (foldseek):
  2nlk-assembly1_A  TM=2.723E-01  e=4.642E-02  Homo sapiens
  2b4s-assembly1_C  TM=2.217E-01  e=4.379E-02  Homo sapiens
  4bpc-assembly1_A  TM=2.804E-01  e=2.106E-01  Homo sapiens
  8gvv-assembly1_A  TM=2.817E-01  e=2.817E-01  Homo sapiens
  6kzq-assembly1_A  TM=2.781E-01  e=6.001E-01  Homo sapiens

Radius of gyration: 19.23 Å; Cα contacts (8 Å, |Δi|>4): 720; chains: 2; bounding box: 47×59×43 Å

InterPro domains:
  IPR021109 Aspartic peptidase domain superfamily [G3DSA:2.40.70.10] (1-134)

Organism: Araneus ventricosus (NCBI:txid182803)

Foldseek 3Di:
DFWKWKDDPPFIDIFAEDEDAVDQAKEFEPVVCVVRVFDFPDKDWDWDQDPPGDIDPIDIWGKTWIWIQAPVDRDIDIDIHTYDNADDDPPDDPPPVVLVVLCVVVVVPPVQPDPPGDHHGMYHYPNCCVVWFPPDWADSDPPDIDTDTNSD/DFWKWKDDPPFIDIFAEDEDAVDAAKEFEPVVCVVRVFDFPDKDWDWDQDPPGDIDPIDIWGKTWIWIQAPVDRDIDIDIHTYDNADDDPPDDPPPVVLVVLCVVVVVPPVQPDPPGDHHGMYDYPNCCVVWFPPDWADSDPPDIDTDTNSD